Protein AF-A0A927WQZ2-F1 (afdb_monomer_lite)

Foldseek 3Di:
DPDDPDPPDDPPLLRVCVVLVHDPVQDDLVSQLVSVVVVVDDSVVSNVSSVLQADEWAFFECDPVLATETEAEAACPPPSPLLALEGEYEYEFFKKALAQDDWQDALCVCPPPDLVRVQVVCVVRRIFTARHAYPVGDHGHRHGSVRQLVVVVVVPDDSVSSSSSSRDAHEYEYEHAYFRFFDPQVPDDPSRFDADPVRHTDRLSAYEYEYDYPPFDDCPDSMITHHHEHEYEYEHQDAQPDSRTHAYEYAYQAAAIPVRDGLDHGYHQEYEYEYNEAHGHEAHALSHEYEYQQQAYAYEDYYQYQWYQFPVRDIGGFDFDDDPVVVVVVVVRVVRNNYNDYDDDPDDFPAPDDDDDPDDDGQGRSGSRDGDD

Sequence (373 aa):
MISEWDTGDAPSLYDQLLAAGYRETDWTFYGIKDKFVEQGYSEAVARKMADDVTLRTGAIIFGTDGVRRQTIEMKGDNSQFRDFRSLFIDFHPDIHTSAALRENWNLTDIAGMTIEEAGEYFERLKISFIDGKLPDGTSLSRTKWEDLIAMLTANGYTPEQAMEMMISPMQNTINISNIYSVRDVENLPEADITRNTRGERNRLDPFFIRIEGEEFNGAYANNYYADAVYQITINNKVNNMDDNARPLIFYYSGPMDVNGKAGEGRKSLTVTFNLEADFKGILFAPNSLVRILGNGHNFRGIIVAQSIEGASGIKYDMSDNRSDYEEGFLSGIYSNLGLHETTYDGFGVVSLRYYPNPDLDVIYLTGRSKITN

pLDDT: mean 70.56, std 18.8, range [23.41, 95.0]

Secondary structure (DSSP, 8-state):
-------S-PPPHHHHHHHTT--TTS--HHHHHHHHHHTT--HHHHHHHHHHTEEE--SEEE-TTS-EEEEEEE-TT-TTTTT-SEEEEEEPPSEEESSPPPTT--GGGGTT--HHHHHHHHHHHTEEE-SEE-TT-PBPSSB-HHHHHHHHHHTT--HHHHHHHHHSPEEEEEEE-S--BPP-TTTS-TTT--B-TTSSB-TT--EEEEEEE--S----SS-EEEPPPEEEEEEE-S---STTBPPEEEEE---B-TT--BTSSSS-SEEEEEESS-EEEEEEEEEEEEEEE-TT--EEEEEEEEEEE-TTS-EEEPPSS--HHHHHHHHHHHHTTT-S---PPP---------S--SS---EEEETTEEE-

Structure (mmCIF, N/CA/C/O backbone):
data_AF-A0A927WQZ2-F1
#
_entry.id   AF-A0A927WQZ2-F1
#
loop_
_atom_site.group_PDB
_atom_site.id
_atom_site.type_symbol
_atom_site.label_atom_id
_atom_site.label_alt_id
_atom_site.label_comp_id
_atom_site.label_asym_id
_atom_site.label_entity_id
_atom_site.label_seq_id
_atom_site.pdbx_PDB_ins_code
_atom_site.Cartn_x
_atom_site.Cartn_y
_atom_site.Cartn_z
_atom_site.occupancy
_atom_site.B_iso_or_equiv
_atom_site.auth_seq_id
_atom_site.auth_comp_id
_atom_site.auth_asym_id
_atom_site.auth_atom_id
_atom_site.pdbx_PDB_model_num
ATOM 1 N N . MET A 1 1 ? -39.200 -24.632 -14.874 1.00 32.62 1 MET A N 1
ATOM 2 C CA . MET A 1 1 ? -38.230 -25.240 -13.941 1.00 32.62 1 MET A CA 1
ATOM 3 C C . MET A 1 1 ? -36.913 -24.488 -14.035 1.00 32.62 1 MET A C 1
ATOM 5 O O . MET A 1 1 ? -36.020 -24.940 -14.728 1.00 32.62 1 MET A O 1
ATOM 9 N N . ILE A 1 2 ? -36.841 -23.323 -13.396 1.00 26.38 2 ILE A N 1
ATOM 10 C CA . ILE A 1 2 ? -35.657 -22.822 -12.684 1.00 26.38 2 ILE A CA 1
ATOM 11 C C . ILE A 1 2 ? -36.294 -22.075 -11.511 1.00 26.38 2 ILE A C 1
ATOM 13 O O . ILE A 1 2 ? -36.676 -20.916 -11.634 1.00 26.38 2 ILE A O 1
ATOM 17 N N . SER A 1 3 ? -36.638 -22.837 -10.477 1.00 23.41 3 SER A N 1
ATOM 18 C CA . SER A 1 3 ? -37.179 -22.341 -9.217 1.00 23.41 3 SER A CA 1
ATOM 19 C C . SER A 1 3 ? -36.034 -22.245 -8.218 1.00 23.41 3 SER A C 1
ATOM 21 O O . SER A 1 3 ? -35.134 -23.079 -8.245 1.00 23.41 3 SER A O 1
ATOM 23 N N . GLU A 1 4 ? -36.132 -21.242 -7.348 1.00 25.61 4 GLU A N 1
ATOM 24 C CA . GLU A 1 4 ? -35.535 -21.236 -6.008 1.00 25.61 4 GLU A CA 1
ATOM 25 C C . GLU A 1 4 ? -34.003 -21.167 -5.968 1.00 25.61 4 GLU A C 1
ATOM 27 O O . GLU A 1 4 ? -33.305 -22.148 -5.736 1.00 25.61 4 GLU A O 1
ATOM 32 N N . TRP A 1 5 ? -33.482 -19.944 -6.098 1.00 26.02 5 TRP A N 1
ATOM 33 C CA . TRP A 1 5 ? -32.385 -19.547 -5.218 1.00 26.02 5 TRP A CA 1
ATOM 34 C C . TRP A 1 5 ? -33.038 -19.101 -3.917 1.00 26.02 5 TRP A C 1
ATOM 36 O O . TRP A 1 5 ? -33.556 -17.992 -3.801 1.00 26.02 5 TRP A O 1
ATOM 46 N N . ASP A 1 6 ? -33.126 -20.072 -3.019 1.00 27.27 6 ASP A N 1
ATOM 47 C CA . ASP A 1 6 ? -33.472 -19.924 -1.620 1.00 27.27 6 ASP A CA 1
ATOM 48 C C . ASP A 1 6 ? -32.618 -18.803 -1.004 1.00 27.27 6 ASP A C 1
ATOM 50 O O . ASP A 1 6 ? -31.388 -18.847 -1.039 1.00 27.27 6 ASP A O 1
ATOM 54 N N . THR A 1 7 ? -33.277 -17.761 -0.498 1.00 31.38 7 THR A N 1
ATOM 55 C CA . THR A 1 7 ? -32.664 -16.674 0.279 1.00 31.38 7 THR A CA 1
ATOM 56 C C . THR A 1 7 ? -32.582 -17.029 1.767 1.00 31.38 7 THR A C 1
ATOM 58 O O . THR A 1 7 ? -32.565 -16.134 2.609 1.00 31.38 7 THR A O 1
ATOM 61 N N . GLY A 1 8 ? -32.585 -18.317 2.113 1.00 30.67 8 GLY A N 1
ATOM 62 C CA . GLY A 1 8 ? -32.373 -18.783 3.475 1.00 30.67 8 GLY A CA 1
ATOM 63 C C . GLY A 1 8 ? -30.934 -18.545 3.911 1.00 30.67 8 GLY A C 1
ATOM 64 O O . GLY A 1 8 ? -30.044 -19.207 3.393 1.00 30.67 8 GLY A O 1
ATOM 65 N N . ASP A 1 9 ? -30.736 -17.591 4.827 1.00 41.44 9 ASP A N 1
ATOM 66 C CA . ASP A 1 9 ? -29.617 -17.458 5.774 1.00 41.44 9 ASP A CA 1
ATOM 67 C C . ASP A 1 9 ? -28.275 -18.062 5.324 1.00 41.44 9 ASP A C 1
ATOM 69 O O . ASP A 1 9 ? -27.625 -18.802 6.065 1.00 41.44 9 ASP A O 1
ATOM 73 N N . ALA A 1 10 ? -27.849 -17.769 4.092 1.00 36.16 10 ALA A N 1
ATOM 74 C CA . ALA A 1 10 ? -26.542 -18.186 3.629 1.00 36.16 10 ALA A CA 1
ATOM 75 C C . ALA A 1 10 ? -25.530 -17.325 4.397 1.00 36.16 10 ALA A C 1
ATOM 77 O O . ALA A 1 10 ? -25.581 -16.098 4.252 1.00 36.16 10 ALA A O 1
ATOM 78 N N . PRO A 1 11 ? -24.650 -17.922 5.228 1.00 39.91 11 PRO A N 1
ATOM 79 C CA . PRO A 1 11 ? -23.625 -17.168 5.937 1.00 39.91 11 PRO A CA 1
ATOM 80 C C . PRO A 1 11 ? -22.871 -16.313 4.923 1.00 39.91 11 PRO A C 1
ATOM 82 O O . PRO A 1 11 ? -22.576 -16.783 3.815 1.00 39.91 11 PRO A O 1
ATOM 85 N N . SER A 1 12 ? -22.604 -15.054 5.271 1.00 47.28 12 SER A N 1
ATOM 86 C CA . SER A 1 12 ? -21.858 -14.169 4.387 1.00 47.28 12 SER A CA 1
ATOM 87 C C . SER A 1 12 ? -20.526 -14.824 4.022 1.00 47.28 12 SER A C 1
ATOM 89 O O . SER A 1 12 ? -20.024 -15.711 4.714 1.00 47.28 12 SER A O 1
ATOM 91 N N . LEU A 1 13 ? -19.923 -14.408 2.915 1.00 45.53 13 LEU A N 1
ATOM 92 C CA . LEU A 1 13 ? -18.614 -14.928 2.531 1.00 45.53 13 LEU A CA 1
ATOM 93 C C . LEU A 1 13 ? -17.582 -14.758 3.664 1.00 45.53 13 LEU A C 1
ATOM 95 O O . LEU A 1 13 ? -16.760 -15.638 3.890 1.00 45.53 13 LEU A O 1
ATOM 99 N N . TYR A 1 14 ? -17.702 -13.679 4.439 1.00 47.38 14 TYR A N 1
ATOM 100 C CA . TYR A 1 14 ? -16.924 -13.439 5.649 1.00 47.38 14 TYR A CA 1
ATOM 101 C C . TYR A 1 14 ? -17.231 -14.445 6.776 1.00 47.38 14 TYR A C 1
ATOM 103 O O . TYR A 1 14 ? -16.306 -14.987 7.376 1.00 47.38 14 TYR A O 1
ATOM 111 N N . ASP A 1 15 ? -18.499 -14.789 7.011 1.00 50.28 15 ASP A N 1
ATOM 112 C CA . ASP A 1 15 ? -18.889 -15.827 7.979 1.00 50.28 15 ASP A CA 1
ATOM 113 C C . ASP A 1 15 ? -18.365 -17.213 7.587 1.00 50.28 15 ASP A C 1
ATOM 115 O O . ASP A 1 15 ? -17.967 -18.001 8.444 1.00 50.28 15 ASP A O 1
ATOM 119 N N . GLN A 1 16 ? -18.336 -17.517 6.288 1.00 49.31 16 GLN A N 1
ATOM 120 C CA . GLN A 1 16 ? -17.775 -18.766 5.768 1.00 49.31 16 GLN A CA 1
ATOM 121 C C . GLN A 1 16 ? -16.255 -18.826 5.974 1.00 49.31 16 GLN A C 1
ATOM 123 O O . GLN A 1 16 ? -15.724 -19.885 6.313 1.00 49.31 16 GLN A O 1
ATOM 128 N N . LEU A 1 17 ? -15.564 -17.689 5.840 1.00 49.75 17 LEU A N 1
ATOM 129 C CA . LEU A 1 17 ? -14.147 -17.553 6.179 1.00 49.75 17 LEU A CA 1
ATOM 130 C C . LEU A 1 17 ? -13.933 -17.733 7.692 1.00 49.75 17 LEU A C 1
ATOM 132 O O . LEU A 1 17 ? -13.147 -18.572 8.116 1.00 49.75 17 LEU A O 1
ATOM 136 N N . LEU A 1 18 ? -14.677 -17.044 8.554 1.00 52.75 18 LEU A N 1
ATOM 137 C CA . LEU A 1 18 ? -14.515 -17.209 10.004 1.00 52.75 18 LEU A CA 1
ATOM 138 C C . LEU A 1 18 ? -14.835 -18.633 10.488 1.00 52.75 18 LEU A C 1
ATOM 140 O O . LEU A 1 18 ? -14.091 -19.194 11.295 1.00 52.75 18 LEU A O 1
ATOM 144 N N . ALA A 1 19 ? -15.897 -19.254 9.969 1.00 49.25 19 ALA A N 1
ATOM 145 C CA . ALA A 1 19 ? -16.273 -20.631 10.298 1.00 49.25 19 ALA A CA 1
ATOM 146 C C . ALA A 1 19 ? -15.211 -21.657 9.873 1.00 49.25 19 ALA A C 1
ATOM 148 O O . ALA A 1 19 ? -15.062 -22.703 10.505 1.00 49.25 19 ALA A O 1
ATOM 149 N N . ALA A 1 20 ? -14.442 -21.343 8.832 1.00 46.00 20 ALA A N 1
ATOM 150 C CA . ALA A 1 20 ? -13.317 -22.143 8.375 1.00 46.00 20 ALA A CA 1
ATOM 151 C C . ALA A 1 20 ? -12.021 -21.914 9.176 1.00 46.00 20 ALA A C 1
ATOM 153 O O . ALA A 1 20 ? -10.978 -22.465 8.827 1.00 46.00 20 ALA A O 1
ATOM 154 N N . GLY A 1 21 ? -12.081 -21.135 10.261 1.00 44.59 21 GLY A N 1
ATOM 155 C CA . GLY A 1 21 ? -10.950 -20.898 11.156 1.00 44.59 21 GLY A CA 1
ATOM 156 C C . GLY A 1 21 ? -9.935 -19.897 10.613 1.00 44.59 21 GLY A C 1
ATOM 157 O O . GLY A 1 21 ? -8.788 -19.914 11.055 1.00 44.59 21 GLY A O 1
ATOM 158 N N . TYR A 1 22 ? -10.333 -19.042 9.667 1.00 46.56 22 TYR A N 1
ATOM 159 C CA . TYR A 1 22 ? -9.459 -17.993 9.157 1.00 46.56 22 TYR A CA 1
ATOM 160 C C . TYR A 1 22 ? -9.137 -16.981 10.253 1.00 46.56 22 TYR A C 1
ATOM 162 O O . TYR A 1 22 ? -10.029 -16.446 10.914 1.00 46.56 22 TYR A O 1
ATOM 170 N N . ARG A 1 23 ? -7.849 -16.686 10.397 1.00 50.25 23 ARG A N 1
ATOM 171 C CA . ARG A 1 23 ? -7.333 -15.626 11.262 1.00 50.25 23 ARG A CA 1
ATOM 172 C C . ARG A 1 23 ? -7.094 -14.391 10.425 1.00 50.25 23 ARG A C 1
ATOM 174 O O . ARG A 1 23 ? -6.636 -14.513 9.291 1.00 50.25 23 ARG A O 1
ATOM 181 N N . GLU A 1 24 ? -7.395 -13.213 10.964 1.00 48.34 24 GLU A N 1
ATOM 182 C CA . GLU A 1 24 ? -7.225 -11.943 10.244 1.00 48.34 24 GLU A CA 1
ATOM 183 C C . GLU A 1 24 ? -5.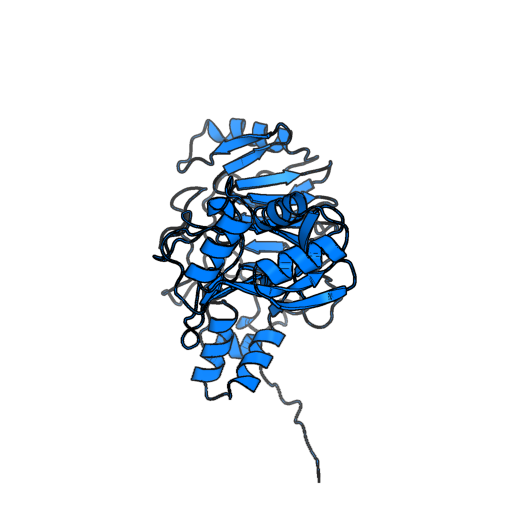748 -11.718 9.845 1.00 48.34 24 GLU A C 1
ATOM 185 O O . GLU A 1 24 ? -5.476 -10.910 8.957 1.00 48.34 24 GLU A O 1
ATOM 190 N N . THR A 1 25 ? -4.803 -12.469 10.439 1.00 42.97 25 THR A N 1
ATOM 191 C CA . THR A 1 25 ? -3.360 -12.507 10.132 1.00 42.97 25 THR A CA 1
ATOM 192 C C . THR A 1 25 ? -2.939 -13.474 9.009 1.00 42.97 25 THR A C 1
ATOM 194 O O . THR A 1 25 ? -1.905 -13.222 8.389 1.00 42.97 25 THR A O 1
ATOM 197 N N . ASP A 1 26 ? -3.772 -14.431 8.589 1.00 48.94 26 ASP A N 1
ATOM 198 C CA . ASP A 1 26 ? -3.457 -15.396 7.509 1.00 48.94 26 ASP A CA 1
ATOM 199 C C . ASP A 1 26 ? -3.905 -14.932 6.105 1.00 48.94 26 ASP A C 1
ATOM 201 O O . ASP A 1 26 ? -3.812 -15.660 5.113 1.00 48.94 26 ASP A O 1
ATOM 205 N N . TRP A 1 27 ? -4.431 -13.712 6.007 1.00 57.88 27 TRP A N 1
ATOM 206 C CA . TRP A 1 27 ? -5.029 -13.169 4.791 1.00 57.88 27 TRP A CA 1
ATOM 207 C C . TRP A 1 27 ? -3.965 -12.673 3.811 1.00 57.88 27 TRP A C 1
ATOM 209 O O . TRP A 1 27 ? -3.640 -11.493 3.802 1.00 57.88 27 TRP A O 1
ATOM 219 N N . THR A 1 28 ? -3.458 -13.579 2.976 1.00 63.16 28 THR A N 1
ATOM 220 C CA . THR A 1 28 ? -2.945 -13.236 1.639 1.00 63.16 28 THR A CA 1
ATOM 221 C C . THR A 1 28 ? -4.015 -13.603 0.613 1.00 63.16 28 THR A C 1
ATOM 223 O O . THR A 1 28 ? -4.801 -14.519 0.864 1.00 63.16 28 THR A O 1
ATOM 226 N N . PHE A 1 29 ? -4.054 -12.966 -0.562 1.00 66.94 29 PHE A N 1
ATOM 227 C CA . PHE A 1 29 ? -5.028 -13.348 -1.596 1.00 66.94 29 PHE A CA 1
ATOM 228 C C . PHE A 1 29 ? -4.961 -14.848 -1.929 1.00 66.94 29 PHE A C 1
ATOM 230 O O . PHE A 1 29 ? -5.984 -15.536 -1.967 1.00 66.94 29 PHE A O 1
ATOM 237 N N . TYR A 1 30 ? -3.750 -15.378 -2.132 1.00 66.88 30 TYR A N 1
ATOM 238 C CA . TYR A 1 30 ? -3.556 -16.800 -2.413 1.00 66.88 30 TYR A CA 1
ATOM 239 C C . TYR A 1 30 ? -3.859 -17.681 -1.208 1.00 66.88 30 TYR A C 1
ATOM 241 O O . TYR A 1 30 ? -4.449 -18.734 -1.401 1.00 66.88 30 TYR A O 1
ATOM 249 N N . GLY A 1 31 ? -3.555 -17.245 0.015 1.00 70.00 31 GLY A N 1
ATOM 250 C CA . GLY A 1 31 ? -3.974 -17.941 1.231 1.00 70.00 31 GLY A CA 1
ATOM 251 C C . GLY A 1 31 ? -5.496 -18.051 1.321 1.00 70.00 31 GLY A C 1
ATOM 252 O O . GLY A 1 31 ? -6.016 -19.132 1.584 1.00 70.00 31 GLY A O 1
ATOM 253 N N . ILE A 1 32 ? -6.217 -16.973 0.998 1.00 70.00 32 ILE A N 1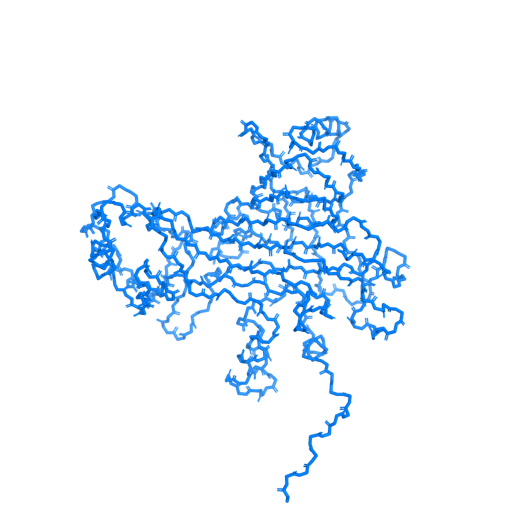
ATOM 254 C CA . ILE A 1 32 ? -7.682 -16.967 0.933 1.00 70.00 32 ILE A CA 1
ATOM 255 C C . ILE A 1 32 ? -8.184 -17.924 -0.150 1.00 70.00 32 ILE A C 1
ATOM 257 O O . ILE A 1 32 ? -9.016 -18.793 0.112 1.00 70.00 32 ILE A O 1
ATOM 261 N N . LYS A 1 33 ? -7.634 -17.824 -1.362 1.00 75.88 33 LYS A N 1
ATOM 262 C CA . LYS A 1 33 ? -7.982 -18.706 -2.481 1.00 75.88 33 LYS A CA 1
ATOM 263 C C . LYS A 1 33 ? -7.710 -20.181 -2.152 1.00 75.88 33 LYS A C 1
ATOM 265 O O . LYS A 1 33 ? -8.593 -21.018 -2.316 1.00 75.88 33 LYS A O 1
ATOM 270 N N . ASP A 1 34 ? -6.505 -20.521 -1.709 1.00 72.50 34 ASP A N 1
ATOM 271 C CA . ASP A 1 34 ? -6.067 -21.902 -1.485 1.00 72.50 34 ASP A CA 1
ATOM 272 C C . ASP A 1 34 ? -6.882 -22.569 -0.376 1.00 72.50 34 ASP A C 1
ATOM 274 O O . ASP A 1 34 ? -7.216 -23.746 -0.478 1.00 72.50 34 ASP A O 1
ATOM 278 N N . LYS A 1 35 ? -7.318 -21.812 0.629 1.00 72.06 35 LYS A N 1
ATOM 279 C CA . LYS A 1 35 ? -8.209 -22.319 1.673 1.00 72.06 35 LYS A CA 1
ATOM 280 C C . LYS A 1 35 ? -9.616 -22.636 1.160 1.00 72.06 35 LYS A C 1
ATOM 282 O O . LYS A 1 35 ? -10.191 -23.644 1.568 1.00 72.06 35 LYS A O 1
ATOM 287 N N . PHE A 1 36 ? -10.164 -21.864 0.219 1.00 73.25 36 PHE A N 1
ATOM 288 C CA . PHE A 1 36 ? -11.381 -22.286 -0.487 1.00 73.25 36 PHE A CA 1
ATOM 289 C C . PHE A 1 36 ? -11.136 -23.551 -1.325 1.00 73.25 36 PHE A C 1
ATOM 291 O O . PHE A 1 36 ? -11.982 -24.445 -1.359 1.00 73.25 36 PHE A O 1
ATOM 298 N N . VAL A 1 37 ? -9.964 -23.689 -1.951 1.00 75.88 37 VAL A N 1
ATOM 299 C CA . VAL A 1 37 ? -9.606 -24.935 -2.651 1.00 75.88 37 VAL A CA 1
ATOM 300 C C . VAL A 1 37 ? -9.544 -26.124 -1.680 1.00 75.88 37 VAL A C 1
ATOM 302 O O . VAL A 1 37 ? -10.101 -27.179 -1.980 1.00 75.88 37 VAL A O 1
ATOM 305 N N . GLU A 1 38 ? -8.954 -25.958 -0.492 1.00 78.50 38 GLU A N 1
ATOM 306 C CA . GLU A 1 38 ? -8.907 -26.984 0.565 1.00 78.50 38 GLU A CA 1
ATOM 307 C C . GLU A 1 38 ? -10.308 -27.428 1.028 1.00 78.50 38 GLU A C 1
ATOM 309 O O . GLU A 1 38 ? -10.498 -28.584 1.406 1.00 78.50 38 GLU A O 1
ATOM 314 N N . GLN A 1 39 ? -11.308 -26.547 0.945 1.00 74.06 39 GLN A N 1
ATOM 315 C CA . GLN A 1 39 ? -12.713 -26.850 1.254 1.00 74.06 39 GLN A CA 1
ATOM 316 C C . GLN A 1 39 ? -13.463 -27.550 0.109 1.00 74.06 39 GLN A C 1
ATOM 318 O O . GLN A 1 39 ? -14.655 -27.834 0.225 1.00 74.06 39 GLN A O 1
ATOM 323 N N . GLY A 1 40 ? -12.780 -27.850 -0.996 1.00 80.06 40 GLY A N 1
ATOM 324 C CA . GLY A 1 40 ? -13.346 -28.557 -2.140 1.00 80.06 40 GLY A CA 1
ATOM 325 C C . GLY A 1 40 ? -13.954 -27.651 -3.210 1.00 80.06 40 GLY A C 1
ATOM 326 O O . GLY A 1 40 ? -14.557 -28.164 -4.157 1.00 80.06 40 GLY A O 1
ATOM 327 N N . TYR A 1 41 ? -13.793 -26.325 -3.116 1.00 77.38 41 TYR A N 1
ATOM 328 C CA . TYR A 1 41 ? -14.170 -25.428 -4.207 1.00 77.38 41 TYR A CA 1
ATOM 329 C C . TYR A 1 41 ? -13.183 -25.551 -5.374 1.00 77.38 41 TYR A C 1
ATOM 331 O O . TYR A 1 41 ? -11.977 -25.711 -5.195 1.00 77.38 41 TYR A O 1
ATOM 339 N N . SER A 1 42 ? -13.689 -25.443 -6.607 1.00 82.56 42 SER A N 1
ATOM 340 C CA . SER A 1 42 ? -12.811 -25.356 -7.781 1.00 82.56 42 SER A CA 1
ATOM 341 C C . SER A 1 42 ? -11.957 -24.088 -7.721 1.00 82.56 42 SER A C 1
ATOM 343 O O . SER A 1 42 ? -12.417 -23.064 -7.216 1.00 82.56 42 SER A O 1
ATOM 345 N N . GLU A 1 43 ? -10.767 -24.110 -8.317 1.00 76.62 43 GLU A N 1
ATOM 346 C CA . GLU A 1 43 ? -9.851 -22.963 -8.301 1.00 76.62 43 GLU A CA 1
ATOM 347 C C . GLU A 1 43 ? -10.472 -21.672 -8.861 1.00 76.62 43 GLU A C 1
ATOM 349 O O . GLU A 1 43 ? -10.254 -20.592 -8.319 1.00 76.62 43 GLU A O 1
ATOM 354 N N . ALA A 1 44 ? -11.316 -21.774 -9.892 1.00 73.00 44 ALA A N 1
ATOM 355 C CA . ALA A 1 44 ? -12.025 -20.621 -10.445 1.00 73.00 44 ALA A CA 1
ATOM 356 C C . ALA A 1 44 ? -13.049 -20.022 -9.459 1.00 73.00 44 ALA A C 1
ATOM 358 O O . ALA A 1 44 ? -13.196 -18.803 -9.386 1.00 73.00 44 ALA A O 1
ATOM 359 N N . VAL A 1 45 ? -13.743 -20.870 -8.692 1.00 73.31 45 VAL A N 1
ATOM 360 C CA . VAL A 1 45 ? -14.719 -20.440 -7.673 1.00 73.31 45 VAL A CA 1
ATOM 361 C C . VAL A 1 45 ? -14.001 -19.860 -6.460 1.00 73.31 45 VAL A C 1
ATOM 363 O O . VAL A 1 45 ? -14.345 -18.768 -6.023 1.00 73.31 45 VAL A O 1
ATOM 366 N N . ALA A 1 46 ? -12.963 -20.542 -5.980 1.00 75.81 46 ALA A N 1
ATOM 367 C CA . ALA A 1 46 ? -12.107 -20.087 -4.895 1.00 75.81 46 ALA A CA 1
ATOM 368 C C . ALA A 1 46 ? -11.480 -18.715 -5.185 1.00 75.81 46 ALA A C 1
ATOM 370 O O . ALA A 1 46 ? -11.465 -17.839 -4.325 1.00 75.81 46 ALA A O 1
ATOM 371 N N . ARG A 1 47 ? -11.017 -18.496 -6.423 1.00 75.19 47 ARG A N 1
ATOM 372 C CA . ARG A 1 47 ? -10.477 -17.204 -6.864 1.00 75.19 47 ARG A CA 1
ATOM 373 C C . ARG A 1 47 ? -11.530 -16.107 -6.829 1.00 75.19 47 ARG A C 1
ATOM 375 O O . ARG A 1 47 ? -11.263 -15.047 -6.285 1.00 75.19 47 ARG A O 1
ATOM 382 N N . LYS A 1 48 ? -12.726 -16.377 -7.358 1.00 74.25 48 LYS A N 1
ATOM 383 C CA . LYS A 1 48 ? -13.833 -15.416 -7.323 1.00 74.25 48 LYS A CA 1
ATOM 384 C C . LYS A 1 48 ? -14.216 -15.052 -5.883 1.00 74.25 48 LYS A C 1
ATOM 386 O O . LYS A 1 48 ? -14.423 -13.886 -5.587 1.00 74.25 48 LYS A O 1
ATOM 391 N N . MET A 1 49 ? -14.260 -16.038 -4.992 1.00 69.06 49 MET A N 1
ATOM 392 C CA . MET A 1 49 ? -14.521 -15.817 -3.570 1.00 69.06 49 MET A CA 1
ATOM 393 C C . MET A 1 49 ? -13.422 -14.971 -2.909 1.00 69.06 49 MET A C 1
ATOM 395 O O . MET A 1 49 ? -13.724 -14.050 -2.163 1.00 69.06 49 MET A O 1
ATOM 399 N N . ALA A 1 50 ? -12.146 -15.213 -3.211 1.00 72.31 50 ALA A N 1
ATOM 400 C CA . ALA A 1 50 ? -11.064 -14.356 -2.725 1.00 72.31 50 ALA A CA 1
ATOM 401 C C . ALA A 1 50 ? -11.162 -12.917 -3.280 1.00 72.31 50 ALA A C 1
ATOM 403 O O . ALA A 1 50 ? -10.946 -11.956 -2.541 1.00 72.31 50 ALA A O 1
ATOM 404 N N . ASP A 1 51 ? -11.536 -12.765 -4.557 1.00 71.69 51 ASP A N 1
ATOM 405 C CA . ASP A 1 51 ? -11.763 -11.465 -5.203 1.00 71.69 51 ASP A CA 1
ATOM 406 C C . ASP A 1 51 ? -12.924 -10.698 -4.525 1.00 71.69 51 ASP A C 1
ATOM 408 O O . ASP A 1 51 ? -12.824 -9.493 -4.314 1.00 71.69 51 ASP A O 1
ATOM 412 N N . ASP A 1 52 ? -14.000 -11.379 -4.114 1.00 68.25 52 ASP A N 1
ATOM 413 C CA . ASP A 1 52 ? -15.192 -10.743 -3.526 1.00 68.25 52 ASP A CA 1
ATOM 414 C C . ASP A 1 52 ? -14.926 -10.077 -2.151 1.00 68.25 52 ASP A C 1
ATOM 416 O O . ASP A 1 52 ? -15.657 -9.157 -1.769 1.00 68.25 52 ASP A O 1
ATOM 420 N N . VAL A 1 53 ? -13.873 -10.491 -1.427 1.00 64.94 53 VAL A N 1
ATOM 421 C CA . VAL A 1 53 ? -13.453 -9.921 -0.123 1.00 64.94 53 VAL A CA 1
ATOM 422 C C . VAL A 1 53 ? -12.196 -9.047 -0.190 1.00 64.94 53 VAL A C 1
ATOM 424 O O . VAL A 1 53 ? -11.741 -8.540 0.838 1.00 64.94 53 VAL A O 1
ATOM 427 N N . THR A 1 54 ? -11.651 -8.837 -1.391 1.00 72.62 54 THR A N 1
ATOM 428 C CA . THR A 1 54 ? -10.401 -8.103 -1.607 1.00 72.62 54 THR A CA 1
ATOM 429 C C . THR A 1 54 ? -10.622 -6.894 -2.511 1.00 72.62 54 THR A C 1
ATOM 431 O O . THR A 1 54 ? -11.105 -7.015 -3.634 1.00 72.62 54 THR A O 1
ATOM 434 N N . LEU A 1 55 ? -10.185 -5.711 -2.077 1.00 76.56 55 LEU A N 1
ATOM 435 C CA . LEU A 1 55 ? -9.960 -4.592 -2.987 1.00 76.56 55 LEU A CA 1
ATOM 436 C C . LEU A 1 55 ? -8.594 -4.758 -3.647 1.00 76.56 55 LEU A C 1
ATOM 438 O O . LEU A 1 55 ? -7.566 -4.366 -3.093 1.00 76.56 55 LEU A O 1
ATOM 442 N N . ARG A 1 56 ? -8.603 -5.335 -4.848 1.00 73.81 56 ARG A N 1
ATOM 443 C CA . ARG A 1 56 ? -7.410 -5.428 -5.691 1.00 73.81 56 ARG A CA 1
ATOM 444 C C . ARG A 1 56 ? -7.245 -4.173 -6.528 1.00 73.81 56 ARG A C 1
ATOM 446 O O . ARG A 1 56 ? -8.223 -3.615 -7.039 1.00 73.81 56 ARG A O 1
ATOM 453 N N . THR A 1 57 ? -6.006 -3.729 -6.688 1.00 72.19 57 THR A N 1
ATOM 454 C CA . THR A 1 57 ? -5.705 -2.687 -7.668 1.00 72.19 57 THR A CA 1
ATOM 455 C C . THR A 1 57 ? -5.962 -3.156 -9.093 1.00 72.19 57 THR A C 1
ATOM 457 O O . THR A 1 57 ? -5.903 -4.337 -9.416 1.00 72.19 57 THR A O 1
ATOM 460 N N . GLY A 1 58 ? -6.250 -2.198 -9.975 1.00 74.38 58 GLY A N 1
ATOM 461 C CA . GLY A 1 58 ? -6.150 -2.436 -11.411 1.00 74.38 58 GLY A CA 1
ATOM 462 C C . GLY A 1 58 ? -4.692 -2.481 -11.879 1.00 74.38 58 GLY A C 1
ATOM 463 O O . GLY A 1 58 ? -3.752 -2.480 -11.082 1.00 74.38 58 GLY A O 1
ATOM 464 N N . ALA A 1 59 ? -4.515 -2.449 -13.200 1.00 82.44 59 ALA A N 1
ATOM 465 C CA . ALA A 1 59 ? -3.196 -2.402 -13.819 1.00 82.44 59 ALA A CA 1
ATOM 466 C C . ALA A 1 59 ? -2.335 -1.238 -13.288 1.00 82.44 59 ALA A C 1
ATOM 468 O O . ALA A 1 59 ? -2.840 -0.142 -13.030 1.00 82.44 59 ALA A O 1
ATOM 469 N N . ILE A 1 60 ? -1.028 -1.472 -13.185 1.00 88.12 60 ILE A N 1
ATOM 470 C CA . ILE A 1 60 ? -0.024 -0.470 -12.823 1.00 88.12 60 ILE A CA 1
ATOM 471 C C . ILE A 1 60 ? 0.055 0.571 -13.928 1.00 88.12 60 ILE A C 1
ATOM 473 O O . ILE A 1 60 ? 0.317 0.249 -15.084 1.00 88.12 60 ILE A O 1
ATOM 477 N N . ILE A 1 61 ? -0.156 1.833 -13.583 1.00 90.88 61 ILE A N 1
ATOM 478 C CA . ILE A 1 61 ? -0.142 2.931 -14.543 1.00 90.88 61 ILE A CA 1
ATOM 479 C C . ILE A 1 61 ? 1.262 3.521 -14.617 1.00 90.88 61 ILE A C 1
ATOM 481 O O . ILE A 1 61 ? 1.811 3.969 -13.612 1.00 90.88 61 ILE A O 1
ATOM 485 N N . PHE A 1 62 ? 1.819 3.563 -15.822 1.00 89.06 62 PHE A N 1
ATOM 486 C CA . PHE A 1 62 ? 3.062 4.260 -16.129 1.00 89.06 62 PHE A CA 1
ATOM 487 C C . PHE A 1 62 ? 2.698 5.720 -16.410 1.00 89.06 62 PHE A C 1
ATOM 489 O O . PHE A 1 62 ? 2.079 6.034 -17.426 1.00 89.06 62 PHE A O 1
ATOM 496 N N . GLY A 1 63 ? 2.988 6.606 -15.459 1.00 84.31 63 GLY A N 1
ATOM 497 C CA . GLY A 1 63 ? 2.623 8.017 -15.521 1.00 84.31 63 GLY A CA 1
ATOM 498 C C . GLY A 1 63 ? 3.510 8.812 -16.474 1.00 84.31 63 GLY A C 1
ATOM 499 O O . GLY A 1 63 ? 4.715 8.573 -16.565 1.00 84.31 63 GLY A O 1
ATOM 500 N N . THR A 1 64 ? 2.931 9.820 -17.136 1.00 82.25 64 THR A N 1
ATOM 501 C CA . THR A 1 64 ? 3.642 10.774 -18.022 1.00 82.25 64 THR A CA 1
ATOM 502 C C . THR A 1 64 ? 4.806 11.493 -17.342 1.00 82.25 64 THR A C 1
ATOM 504 O O . THR A 1 64 ? 5.681 12.034 -18.003 1.00 82.25 64 THR A O 1
ATOM 507 N N . ASP A 1 65 ? 4.810 11.512 -16.016 1.00 81.44 65 ASP A N 1
ATOM 508 C CA . ASP A 1 65 ? 5.821 12.112 -15.157 1.00 81.44 65 ASP A CA 1
ATOM 509 C C . ASP A 1 65 ? 6.946 11.153 -14.747 1.00 81.44 65 ASP A C 1
ATOM 511 O O . ASP A 1 65 ? 7.745 11.496 -13.882 1.00 81.44 65 ASP A O 1
ATOM 515 N N . GLY A 1 66 ? 7.032 9.966 -15.351 1.00 77.81 66 GLY A N 1
ATOM 516 C CA . GLY A 1 66 ? 8.130 9.041 -15.069 1.00 77.81 66 GLY A CA 1
ATOM 517 C C . GLY A 1 66 ? 7.864 8.096 -13.898 1.00 77.81 66 GLY A C 1
ATOM 518 O O . GLY A 1 66 ? 8.784 7.419 -13.457 1.00 77.81 66 GLY A O 1
ATOM 519 N N . VAL A 1 67 ? 6.638 8.054 -13.366 1.00 85.38 67 VAL A N 1
ATOM 520 C CA . VAL A 1 67 ? 6.329 7.342 -12.119 1.00 85.38 67 VAL A CA 1
ATOM 521 C C . VAL A 1 67 ? 5.327 6.219 -12.351 1.00 85.38 67 VAL A C 1
ATOM 523 O O . VAL A 1 67 ? 4.279 6.419 -12.964 1.00 85.38 67 VAL A O 1
ATOM 526 N N . ARG A 1 68 ? 5.617 5.038 -11.801 1.00 88.88 68 ARG A N 1
ATOM 527 C CA . ARG A 1 68 ? 4.703 3.887 -11.797 1.00 88.88 68 ARG A CA 1
ATOM 528 C C . ARG A 1 68 ? 3.748 3.984 -10.616 1.00 88.88 68 ARG A C 1
ATOM 530 O O . ARG A 1 68 ? 4.189 4.271 -9.502 1.00 88.88 68 ARG A O 1
ATOM 537 N N . ARG A 1 69 ? 2.450 3.771 -10.844 1.00 90.50 69 ARG A N 1
ATOM 538 C CA . ARG A 1 69 ? 1.420 3.993 -9.821 1.00 90.50 69 ARG A CA 1
ATOM 539 C C . ARG A 1 69 ? 0.332 2.939 -9.799 1.00 90.50 69 ARG A C 1
ATOM 541 O O . ARG A 1 69 ? -0.134 2.502 -10.848 1.00 90.50 69 ARG A O 1
ATOM 548 N N . GLN A 1 70 ? -0.182 2.673 -8.607 1.00 89.94 70 GLN A N 1
ATOM 549 C CA . GLN A 1 70 ? -1.498 2.075 -8.421 1.00 89.94 70 GLN A CA 1
ATOM 550 C C . GLN A 1 70 ? -2.325 2.924 -7.458 1.00 89.94 70 GLN A C 1
ATOM 552 O O . GLN A 1 70 ? -1.801 3.633 -6.596 1.00 89.94 70 GLN A O 1
ATOM 557 N N . THR A 1 71 ? -3.643 2.906 -7.627 1.00 89.94 71 THR A N 1
ATOM 558 C CA . THR A 1 71 ? -4.554 3.693 -6.794 1.00 89.94 71 THR A CA 1
ATOM 559 C C . THR A 1 71 ? -5.783 2.879 -6.436 1.00 89.94 71 THR A C 1
ATOM 561 O O . THR A 1 71 ? -6.408 2.274 -7.306 1.00 89.94 71 THR A O 1
ATOM 564 N N . ILE A 1 72 ? -6.131 2.899 -5.153 1.00 89.00 72 ILE A N 1
ATOM 565 C CA . ILE A 1 72 ? -7.358 2.337 -4.599 1.00 89.00 72 ILE A CA 1
ATOM 566 C C . ILE A 1 72 ? -8.220 3.480 -4.097 1.00 89.00 72 ILE A C 1
ATOM 568 O O . ILE A 1 72 ? -7.764 4.340 -3.345 1.00 89.00 72 ILE A O 1
ATOM 572 N N . GLU A 1 73 ? -9.489 3.450 -4.482 1.00 87.50 73 GLU A N 1
ATOM 573 C CA . GLU A 1 73 ? -10.511 4.344 -3.955 1.00 87.50 73 GLU A CA 1
ATOM 574 C C . GLU A 1 73 ? -11.365 3.595 -2.934 1.00 87.50 73 GLU A C 1
ATOM 576 O O . GLU A 1 73 ? -12.183 2.743 -3.282 1.00 87.50 73 GLU A O 1
ATOM 581 N N . MET A 1 74 ? -11.197 3.945 -1.664 1.00 85.50 74 MET A N 1
ATOM 582 C CA . MET A 1 74 ? -12.046 3.491 -0.576 1.00 85.50 74 MET A CA 1
ATOM 583 C C . MET A 1 74 ? -13.261 4.409 -0.470 1.00 85.50 74 MET A C 1
ATOM 585 O O . MET A 1 74 ? -13.175 5.561 -0.032 1.00 85.50 74 MET A O 1
ATOM 589 N N . LYS A 1 75 ? -14.412 3.875 -0.869 1.00 77.12 75 LYS A N 1
ATOM 590 C CA . LYS A 1 75 ? -15.689 4.584 -0.890 1.00 77.12 75 LYS A CA 1
ATOM 591 C C . LYS A 1 75 ? -16.659 3.911 0.084 1.00 77.12 75 LYS A C 1
ATOM 593 O O . LYS A 1 75 ? -17.142 2.821 -0.192 1.00 77.12 75 LYS A O 1
ATOM 598 N N . GLY A 1 76 ? -16.936 4.550 1.221 1.00 60.88 76 GLY A N 1
ATOM 599 C CA . GLY A 1 76 ? -17.854 4.054 2.258 1.00 60.88 76 GLY A CA 1
ATOM 600 C C . GLY A 1 76 ? -19.327 3.923 1.842 1.00 60.88 76 GLY A C 1
ATOM 601 O O . GLY A 1 76 ? -20.105 3.285 2.545 1.00 60.88 76 GLY A O 1
ATOM 602 N N . ASP A 1 77 ? -19.715 4.469 0.688 1.00 63.25 77 ASP A N 1
ATOM 603 C CA . ASP A 1 77 ? -21.018 4.263 0.042 1.00 63.25 77 ASP A CA 1
ATOM 604 C C . ASP A 1 77 ? -21.023 3.084 -0.947 1.00 63.25 77 ASP A C 1
ATOM 606 O O . ASP A 1 77 ? -22.072 2.752 -1.501 1.00 63.25 77 ASP A O 1
ATOM 610 N N . ASN A 1 78 ? -19.879 2.425 -1.167 1.00 64.19 78 ASN A N 1
ATOM 611 C CA . ASN A 1 78 ? -19.822 1.224 -1.983 1.00 64.19 78 ASN A CA 1
ATOM 612 C C . ASN A 1 78 ? -20.564 0.096 -1.252 1.00 64.19 78 ASN A C 1
ATOM 614 O O . ASN A 1 78 ? -20.112 -0.395 -0.213 1.00 64.19 78 ASN A O 1
ATOM 618 N N . SER A 1 79 ? -21.705 -0.322 -1.807 1.00 58.66 79 SER A N 1
ATOM 619 C CA . SER A 1 79 ? -22.581 -1.347 -1.224 1.00 58.66 79 SER A CA 1
ATOM 620 C C . SER A 1 79 ? -21.868 -2.669 -0.952 1.00 58.66 79 SER A C 1
ATOM 622 O O . SER A 1 79 ? -22.354 -3.458 -0.153 1.00 58.66 79 SER A O 1
ATOM 624 N N . GLN A 1 80 ? -20.734 -2.912 -1.614 1.00 64.50 80 GLN A N 1
ATOM 625 C CA . GLN A 1 80 ? -19.959 -4.136 -1.460 1.00 64.50 80 GLN A CA 1
ATOM 626 C C . GLN A 1 80 ? -19.248 -4.246 -0.101 1.00 64.50 80 GLN A C 1
ATOM 628 O O . GLN A 1 80 ? -19.191 -5.341 0.438 1.00 64.50 80 GLN A O 1
ATOM 633 N N . PHE A 1 81 ? -18.734 -3.146 0.468 1.00 68.19 81 PHE A N 1
ATOM 634 C CA . PHE A 1 81 ? -17.841 -3.205 1.643 1.00 68.19 81 PHE A CA 1
ATOM 635 C C . PHE A 1 81 ? -18.347 -2.434 2.861 1.00 68.19 81 PHE A C 1
ATOM 637 O O . PHE A 1 81 ? -17.750 -2.522 3.932 1.00 68.19 81 PHE A O 1
ATOM 644 N N . ARG A 1 82 ? -19.442 -1.676 2.724 1.00 69.25 82 ARG A N 1
ATOM 645 C CA . ARG A 1 82 ? -20.004 -0.864 3.816 1.00 69.25 82 ARG A CA 1
ATOM 646 C C . ARG A 1 82 ? -20.254 -1.683 5.086 1.00 69.25 82 ARG A C 1
ATOM 648 O O . ARG A 1 82 ? -19.973 -1.217 6.188 1.00 69.25 82 ARG A O 1
ATOM 655 N N . ASP A 1 83 ? -20.752 -2.904 4.912 1.00 72.00 83 ASP A N 1
ATOM 656 C CA . ASP A 1 83 ? -21.201 -3.751 6.016 1.00 72.00 83 ASP A CA 1
ATOM 657 C C . ASP A 1 83 ? -20.085 -4.700 6.516 1.00 72.00 83 ASP A C 1
ATOM 659 O O . ASP A 1 83 ? -20.263 -5.422 7.502 1.00 72.00 83 ASP A O 1
ATOM 663 N N . PHE A 1 84 ? -18.897 -4.661 5.897 1.00 73.44 84 PHE A N 1
ATOM 664 C CA . PHE A 1 84 ? -17.782 -5.543 6.243 1.00 73.44 84 PHE A CA 1
ATOM 665 C C . PHE A 1 84 ? -17.095 -5.102 7.535 1.00 73.44 84 PHE A C 1
ATOM 667 O O . PHE A 1 84 ? -16.906 -3.913 7.804 1.00 73.44 84 PHE A O 1
ATOM 674 N N . ARG A 1 85 ? -16.661 -6.069 8.346 1.00 73.44 85 ARG A N 1
ATOM 675 C CA . ARG A 1 85 ? -15.848 -5.794 9.538 1.00 73.44 85 ARG A CA 1
ATOM 676 C C . ARG A 1 85 ? -14.418 -5.397 9.169 1.00 73.44 85 ARG A C 1
ATOM 678 O O . ARG A 1 85 ? -13.838 -4.531 9.827 1.00 73.44 85 ARG A O 1
ATOM 685 N N . SER A 1 86 ? -13.884 -6.006 8.121 1.00 74.94 86 SER A N 1
ATOM 686 C CA . SER A 1 86 ? -12.519 -5.814 7.660 1.00 74.94 86 SER A CA 1
ATOM 687 C C . SER A 1 86 ? -12.442 -5.777 6.136 1.00 74.94 86 SER A C 1
ATOM 689 O O . SER A 1 86 ? -13.361 -6.193 5.432 1.00 74.94 86 SER A O 1
ATOM 691 N N . LEU A 1 87 ? -11.341 -5.238 5.633 1.00 77.94 87 LEU A N 1
ATOM 692 C CA . LEU A 1 87 ? -11.057 -5.063 4.224 1.00 77.94 87 LEU A CA 1
ATOM 693 C C . LEU A 1 87 ? -9.612 -5.454 3.948 1.00 77.94 87 LEU A C 1
ATOM 695 O O . LEU A 1 87 ? -8.698 -4.975 4.623 1.00 77.94 87 LEU A O 1
ATOM 699 N N . PHE A 1 88 ? -9.419 -6.286 2.932 1.00 77.88 88 PHE A N 1
ATOM 700 C CA . PHE A 1 88 ? -8.101 -6.607 2.413 1.00 77.88 88 PHE A CA 1
ATOM 701 C C . PHE A 1 88 ? -7.813 -5.744 1.182 1.00 77.88 88 PHE A C 1
ATOM 703 O O . PHE A 1 88 ? -8.608 -5.704 0.245 1.00 77.88 88 PHE A O 1
ATOM 710 N N . ILE A 1 89 ? -6.702 -5.017 1.217 1.00 82.94 89 ILE A N 1
ATOM 711 C CA . ILE A 1 89 ? -6.164 -4.227 0.116 1.00 82.94 89 ILE A CA 1
ATOM 712 C C . ILE A 1 89 ? -4.932 -4.948 -0.412 1.00 82.94 89 ILE A C 1
ATOM 714 O O . ILE A 1 89 ? -3.988 -5.175 0.344 1.00 82.94 89 ILE A O 1
ATOM 718 N N . ASP A 1 90 ? -4.944 -5.239 -1.708 1.00 79.94 90 ASP A N 1
ATOM 719 C CA . ASP A 1 90 ? -3.901 -6.011 -2.373 1.00 79.94 90 ASP A CA 1
ATOM 720 C C . ASP A 1 90 ? -3.360 -5.259 -3.597 1.00 79.94 90 ASP A C 1
ATOM 722 O O . ASP A 1 90 ? -4.098 -4.966 -4.548 1.00 79.94 90 ASP A O 1
ATOM 726 N N . PHE A 1 91 ? -2.074 -4.912 -3.543 1.00 81.31 91 PHE A N 1
ATOM 727 C CA . PHE A 1 91 ? -1.343 -4.280 -4.639 1.00 81.31 91 PHE A CA 1
ATOM 728 C C . PHE A 1 91 ? -0.722 -5.344 -5.551 1.00 81.31 91 PHE A C 1
ATOM 730 O O . PHE A 1 91 ? 0.080 -6.157 -5.096 1.00 81.31 91 PHE A O 1
ATOM 737 N N . HIS A 1 92 ? -1.080 -5.317 -6.841 1.00 78.62 92 HIS A N 1
ATOM 738 C CA . HIS A 1 92 ? -0.577 -6.290 -7.819 1.00 78.62 92 HIS A CA 1
ATOM 739 C C . HIS A 1 92 ? 0.945 -6.203 -8.030 1.00 78.62 92 HIS A C 1
ATOM 741 O O . HIS A 1 92 ? 1.455 -5.085 -8.175 1.00 78.62 92 HIS A O 1
ATOM 747 N N . PRO A 1 93 ? 1.625 -7.353 -8.204 1.00 78.69 93 PRO A N 1
ATOM 748 C CA . PRO A 1 93 ? 3.020 -7.395 -8.616 1.00 78.69 93 PRO A CA 1
ATOM 749 C C . PRO A 1 93 ? 3.191 -6.877 -10.043 1.00 78.69 93 PRO A C 1
ATOM 751 O O . PRO A 1 93 ? 2.355 -7.096 -10.921 1.00 78.69 93 PRO A O 1
ATOM 754 N N . ASP A 1 94 ? 4.323 -6.231 -10.299 1.00 81.00 94 ASP A N 1
ATOM 755 C CA . ASP A 1 94 ? 4.695 -5.699 -11.611 1.00 81.00 94 ASP A CA 1
ATOM 756 C C . ASP A 1 94 ? 5.710 -6.581 -12.350 1.00 81.00 94 ASP A C 1
ATOM 758 O O . ASP A 1 94 ? 5.981 -6.373 -13.539 1.00 81.00 94 ASP A O 1
ATOM 762 N N . ILE A 1 95 ? 6.251 -7.592 -11.664 1.00 85.06 95 ILE A N 1
ATOM 763 C CA . ILE A 1 95 ? 7.290 -8.485 -12.164 1.00 85.06 95 ILE A CA 1
ATOM 764 C C . ILE A 1 95 ? 6.831 -9.941 -12.124 1.00 85.06 95 ILE A C 1
ATOM 766 O O . ILE A 1 95 ? 6.410 -10.483 -11.103 1.00 85.06 95 ILE A O 1
ATOM 770 N N . HIS A 1 96 ? 7.019 -10.611 -13.256 1.00 86.31 96 HIS A N 1
ATOM 771 C CA . HIS A 1 96 ? 6.974 -12.059 -13.400 1.00 86.31 96 HIS A CA 1
ATOM 772 C C . HIS A 1 96 ? 8.373 -12.592 -13.696 1.00 86.31 96 HIS A C 1
ATOM 774 O O . HIS A 1 96 ? 9.145 -11.984 -14.436 1.00 86.31 96 HIS A O 1
ATOM 780 N N . THR A 1 97 ? 8.695 -13.766 -13.165 1.00 85.06 97 THR A N 1
ATOM 781 C CA . THR A 1 97 ? 9.882 -14.515 -13.574 1.00 85.06 97 THR A CA 1
ATOM 782 C C . THR A 1 97 ? 9.634 -16.017 -13.571 1.00 85.06 97 THR A C 1
ATOM 784 O O . THR A 1 97 ? 8.821 -16.541 -12.812 1.00 85.06 97 THR A O 1
ATOM 787 N N . SER A 1 98 ? 10.347 -16.741 -14.432 1.00 82.31 98 SER A N 1
ATOM 788 C CA . SER A 1 98 ? 10.365 -18.207 -14.423 1.00 82.31 98 SER A CA 1
ATOM 789 C C . SER A 1 98 ? 11.460 -18.807 -13.529 1.00 82.31 98 SER A C 1
ATOM 791 O O . SER A 1 98 ? 11.663 -20.020 -13.534 1.00 82.31 98 SER A O 1
ATOM 793 N N . ALA A 1 99 ? 12.228 -17.979 -12.818 1.00 78.44 99 ALA A N 1
ATOM 794 C CA . ALA A 1 99 ? 13.307 -18.406 -11.936 1.00 78.44 99 ALA A CA 1
ATOM 795 C C . ALA A 1 99 ? 13.189 -17.716 -10.574 1.00 78.44 99 ALA A C 1
ATOM 797 O O . ALA A 1 99 ? 12.895 -16.529 -10.497 1.00 78.44 99 ALA A O 1
ATOM 798 N N . ALA A 1 100 ? 13.455 -18.447 -9.489 1.00 74.56 100 ALA A N 1
ATOM 799 C CA . ALA A 1 100 ? 13.435 -17.856 -8.157 1.00 74.56 100 ALA A CA 1
ATOM 800 C C . ALA A 1 100 ? 14.500 -16.752 -8.058 1.00 74.56 100 ALA A C 1
ATOM 802 O O . ALA A 1 100 ? 15.699 -17.033 -8.172 1.00 74.56 100 ALA A O 1
ATOM 803 N N . LEU A 1 101 ? 14.071 -15.511 -7.820 1.00 75.19 101 LEU A N 1
ATOM 804 C CA . LEU A 1 101 ? 14.976 -14.412 -7.481 1.00 75.19 101 LEU A CA 1
ATOM 805 C C . LEU A 1 101 ? 15.502 -14.669 -6.067 1.00 75.19 101 LEU A C 1
ATOM 807 O O . LEU A 1 101 ? 14.729 -14.846 -5.128 1.00 75.19 101 LEU A O 1
ATOM 811 N N . ARG A 1 102 ? 16.820 -14.767 -5.920 1.00 70.44 102 ARG A N 1
ATOM 812 C CA . ARG A 1 102 ? 17.452 -15.070 -4.630 1.00 70.44 102 ARG A CA 1
ATOM 813 C C . ARG A 1 102 ? 17.677 -13.788 -3.829 1.00 70.44 102 ARG A C 1
ATOM 815 O O . ARG A 1 102 ? 17.733 -12.709 -4.407 1.00 70.44 102 ARG A O 1
ATOM 822 N N . GLU A 1 103 ? 17.868 -13.938 -2.518 1.00 67.81 103 GLU A N 1
ATOM 823 C CA . GLU A 1 103 ? 18.269 -12.849 -1.610 1.00 67.81 103 GLU A CA 1
ATOM 824 C C . GLU A 1 103 ? 17.264 -11.677 -1.591 1.00 67.81 103 GLU A C 1
ATOM 826 O O . GLU A 1 103 ? 16.101 -11.826 -1.967 1.00 67.81 103 GLU A O 1
ATOM 831 N N . ASN A 1 104 ? 17.681 -10.495 -1.141 1.00 66.38 104 ASN A N 1
ATOM 832 C CA . ASN A 1 104 ? 16.862 -9.279 -1.146 1.00 66.38 104 ASN A CA 1
ATOM 833 C C . ASN A 1 104 ? 16.897 -8.565 -2.513 1.00 66.38 104 ASN A C 1
ATOM 835 O O . ASN A 1 104 ? 16.993 -7.342 -2.550 1.00 66.38 104 ASN A O 1
ATOM 839 N N . TRP A 1 105 ? 16.840 -9.333 -3.612 1.00 76.56 105 TRP A N 1
ATOM 840 C CA . TRP A 1 105 ? 16.845 -8.834 -4.994 1.00 76.56 105 TRP A CA 1
ATOM 841 C C . TRP A 1 105 ? 15.939 -7.615 -5.190 1.00 76.56 105 TRP A C 1
ATOM 843 O O . TRP A 1 105 ? 14.798 -7.625 -4.733 1.00 76.56 105 TRP A O 1
ATOM 853 N N . ASN A 1 106 ? 16.406 -6.595 -5.908 1.00 75.19 106 ASN A N 1
ATOM 854 C CA . ASN A 1 106 ? 15.640 -5.370 -6.120 1.00 75.19 106 ASN A CA 1
ATOM 855 C C . ASN A 1 106 ? 15.932 -4.758 -7.497 1.00 75.19 106 ASN A C 1
ATOM 857 O O . ASN A 1 106 ? 17.029 -4.887 -8.030 1.00 75.19 106 ASN A O 1
ATOM 861 N N . LEU A 1 107 ? 14.978 -4.008 -8.051 1.00 79.69 107 LEU A N 1
ATOM 862 C CA . LEU A 1 107 ? 15.195 -3.165 -9.230 1.00 79.69 107 LEU A CA 1
ATOM 863 C C . LEU A 1 107 ? 16.291 -2.112 -9.014 1.00 79.69 107 LEU A C 1
ATOM 865 O O . LEU A 1 107 ? 16.883 -1.647 -9.978 1.00 79.69 107 LEU A O 1
ATOM 869 N N . THR A 1 108 ? 16.641 -1.772 -7.774 1.00 79.25 108 THR A N 1
ATOM 870 C CA . THR A 1 108 ? 17.820 -0.936 -7.506 1.00 79.25 108 THR A CA 1
ATOM 871 C C . THR A 1 108 ? 19.145 -1.608 -7.875 1.00 79.25 108 THR A C 1
ATOM 873 O O . THR A 1 108 ? 20.141 -0.908 -8.015 1.00 79.25 108 THR A O 1
ATOM 876 N N . ASP A 1 109 ? 19.189 -2.932 -8.059 1.00 81.56 109 ASP A N 1
ATOM 877 C CA . ASP A 1 109 ? 20.419 -3.662 -8.404 1.00 81.56 109 ASP A CA 1
ATOM 878 C C . ASP A 1 109 ? 20.944 -3.305 -9.799 1.00 81.56 109 ASP A C 1
ATOM 880 O O . ASP A 1 109 ? 22.128 -3.491 -10.067 1.00 81.56 109 ASP A O 1
ATOM 884 N N . ILE A 1 110 ? 20.085 -2.775 -10.678 1.00 85.38 110 ILE A N 1
ATOM 885 C CA . ILE A 1 110 ? 20.486 -2.268 -11.998 1.00 85.38 110 ILE A CA 1
ATOM 886 C C . ILE A 1 110 ? 20.873 -0.781 -11.974 1.00 85.38 110 ILE A C 1
ATOM 888 O O . ILE A 1 110 ? 21.128 -0.188 -13.023 1.00 85.38 110 ILE A O 1
ATOM 892 N N . ALA A 1 111 ? 20.917 -0.146 -10.798 1.00 84.62 111 ALA A N 1
ATOM 893 C CA . ALA A 1 111 ? 21.321 1.249 -10.688 1.00 84.62 111 ALA A CA 1
ATOM 894 C C . ALA A 1 111 ? 22.772 1.433 -11.166 1.00 84.62 111 ALA A C 1
ATOM 896 O O . ALA A 1 111 ? 23.700 0.808 -10.654 1.00 84.62 111 ALA A O 1
ATOM 897 N N . GLY A 1 112 ? 22.965 2.320 -12.144 1.00 85.56 112 GLY A N 1
ATOM 898 C CA . GLY A 1 112 ? 24.274 2.603 -12.739 1.00 85.56 112 GLY A CA 1
ATOM 899 C C . GLY A 1 112 ? 24.699 1.653 -13.863 1.00 85.56 112 GLY A C 1
ATOM 900 O O . GLY A 1 112 ? 25.762 1.878 -14.436 1.00 85.56 112 GLY A O 1
ATOM 901 N N . MET A 1 113 ? 23.889 0.642 -14.197 1.00 93.19 113 MET A N 1
ATOM 902 C CA . MET A 1 113 ? 24.075 -0.159 -15.410 1.00 93.19 113 MET A CA 1
ATOM 903 C C . MET A 1 113 ? 23.684 0.639 -16.659 1.00 93.19 113 MET A C 1
ATOM 905 O O . MET A 1 113 ? 22.849 1.546 -16.591 1.00 93.19 113 MET A O 1
ATOM 909 N N . THR A 1 114 ? 24.244 0.281 -17.814 1.00 92.88 114 THR A N 1
ATOM 910 C CA . THR A 1 114 ? 23.681 0.698 -19.106 1.00 92.88 114 THR A CA 1
ATOM 911 C C . THR A 1 114 ? 22.383 -0.056 -19.403 1.00 92.88 114 THR A C 1
ATOM 913 O O . THR A 1 114 ? 22.035 -1.036 -18.742 1.00 92.88 114 THR A O 1
ATOM 916 N N . ILE A 1 115 ? 21.648 0.385 -20.423 1.00 91.12 115 ILE A N 1
ATOM 917 C CA . ILE A 1 115 ? 20.388 -0.252 -20.827 1.00 91.12 115 ILE A CA 1
ATOM 918 C C . ILE A 1 115 ? 20.629 -1.666 -21.350 1.00 91.12 115 ILE A C 1
ATOM 920 O O . ILE A 1 115 ? 19.825 -2.560 -21.092 1.00 91.12 115 ILE A O 1
ATOM 924 N N . GLU A 1 116 ? 21.740 -1.873 -22.054 1.00 93.19 116 GLU A N 1
ATOM 925 C CA . GLU A 1 116 ? 22.174 -3.182 -22.529 1.00 93.19 116 GLU A CA 1
ATOM 926 C C . GLU A 1 116 ? 22.542 -4.097 -21.356 1.00 93.19 116 GLU A C 1
ATOM 928 O O . GLU A 1 116 ? 22.064 -5.227 -21.289 1.00 93.19 116 GLU A O 1
ATOM 933 N N . GLU A 1 117 ? 23.319 -3.597 -20.389 1.00 94.94 117 GLU A N 1
ATOM 934 C CA . GLU A 1 117 ? 23.689 -4.347 -19.181 1.00 94.94 117 GLU A CA 1
ATOM 935 C C . GLU A 1 117 ? 22.454 -4.731 -18.347 1.00 94.94 117 GLU A C 1
ATOM 937 O O . GLU A 1 117 ? 22.348 -5.862 -17.862 1.00 94.94 117 GLU A O 1
ATOM 942 N N . ALA A 1 118 ? 21.485 -3.819 -18.221 1.00 92.62 118 ALA A N 1
ATOM 943 C CA . ALA A 1 118 ? 20.201 -4.103 -17.591 1.00 92.62 118 ALA A CA 1
ATOM 944 C C . ALA A 1 118 ? 19.396 -5.149 -18.385 1.00 92.62 118 ALA A C 1
ATOM 946 O O . ALA A 1 118 ? 18.825 -6.058 -17.784 1.00 92.62 118 ALA A O 1
ATOM 947 N N . GLY A 1 119 ? 19.396 -5.100 -19.720 1.00 93.69 119 GLY A N 1
ATOM 948 C CA . GLY A 1 119 ? 18.753 -6.118 -20.561 1.00 93.69 119 GLY A CA 1
ATOM 949 C C . GLY A 1 119 ? 19.325 -7.514 -20.333 1.00 93.69 119 GLY A C 1
ATOM 950 O O . GLY A 1 119 ? 18.586 -8.452 -20.022 1.00 93.69 119 GLY A O 1
ATOM 951 N N . GLU A 1 120 ? 20.654 -7.641 -20.342 1.00 94.56 120 GLU A N 1
ATOM 952 C CA . GLU A 1 120 ? 21.339 -8.900 -20.027 1.00 94.56 120 GLU A CA 1
ATOM 953 C C . GLU A 1 120 ? 21.016 -9.396 -18.607 1.00 94.56 120 GLU A C 1
ATOM 955 O O . GLU A 1 120 ? 20.816 -10.596 -18.377 1.00 94.56 120 GLU A O 1
ATOM 960 N N . TYR A 1 121 ? 20.929 -8.478 -17.640 1.00 91.69 121 TYR A N 1
ATOM 961 C CA . TYR A 1 121 ? 20.534 -8.785 -16.268 1.00 91.69 121 TYR A CA 1
ATOM 962 C C . TYR A 1 121 ? 19.116 -9.380 -16.203 1.00 91.69 121 TYR A C 1
ATOM 964 O O . TYR A 1 121 ? 18.914 -10.434 -15.586 1.00 91.69 121 TYR A O 1
ATOM 972 N N . PHE A 1 122 ? 18.149 -8.753 -16.875 1.00 91.75 122 PHE A N 1
ATOM 973 C CA . PHE A 1 122 ? 16.756 -9.203 -16.931 1.00 91.75 122 PHE A CA 1
ATOM 974 C C . PHE A 1 122 ? 16.608 -10.536 -17.668 1.00 91.75 122 PHE A C 1
ATOM 976 O O . PHE A 1 122 ? 15.902 -11.431 -17.193 1.00 91.75 122 PHE A O 1
ATOM 983 N N . GLU A 1 123 ? 17.314 -10.720 -18.786 1.00 92.06 123 GLU A N 1
ATOM 984 C CA . GLU A 1 123 ? 17.294 -11.969 -19.546 1.00 92.06 123 GLU A CA 1
ATOM 985 C C . GLU A 1 123 ? 17.867 -13.137 -18.732 1.00 92.06 123 GLU A C 1
ATOM 987 O O . GLU A 1 123 ? 17.315 -14.249 -18.751 1.00 92.06 123 GLU A O 1
ATOM 992 N N . ARG A 1 124 ? 18.956 -12.900 -17.992 1.00 90.31 124 ARG A N 1
ATOM 993 C CA . ARG A 1 124 ? 19.573 -13.898 -17.110 1.00 90.31 124 ARG A CA 1
ATOM 994 C C . ARG A 1 124 ? 18.610 -14.347 -16.016 1.00 90.31 124 ARG A C 1
ATOM 996 O O . ARG A 1 124 ? 18.519 -15.544 -15.749 1.00 90.31 124 ARG A O 1
ATOM 1003 N N . LEU A 1 125 ? 17.888 -13.404 -15.412 1.00 87.88 125 LEU A N 1
ATOM 1004 C CA . LEU A 1 125 ? 16.918 -13.675 -14.348 1.00 87.88 125 LEU A CA 1
ATOM 1005 C C . LEU A 1 125 ? 15.530 -14.072 -14.864 1.00 87.88 125 LEU A C 1
ATOM 1007 O O . LEU A 1 125 ? 14.649 -14.357 -14.058 1.00 87.88 125 LEU A O 1
ATOM 1011 N N . LYS A 1 126 ? 15.340 -14.125 -16.190 1.00 90.25 126 LYS A N 1
ATOM 1012 C CA . LYS A 1 126 ? 14.067 -14.458 -16.849 1.00 90.25 126 LYS A CA 1
ATOM 1013 C C . LYS A 1 126 ? 12.914 -13.56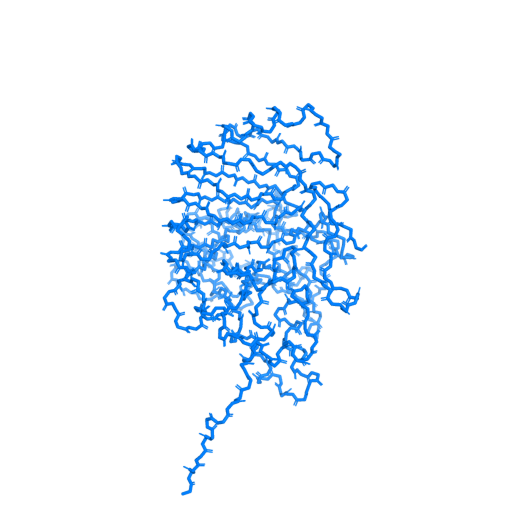9 -16.386 1.00 90.25 126 LYS A C 1
ATOM 1015 O O . LYS A 1 126 ? 11.796 -14.049 -16.225 1.00 90.25 126 LYS A O 1
ATOM 1020 N N . ILE A 1 127 ? 13.207 -12.290 -16.174 1.00 89.75 127 ILE A N 1
ATOM 1021 C CA . ILE A 1 127 ? 12.236 -11.304 -15.709 1.00 89.75 127 ILE A CA 1
ATOM 1022 C C . ILE A 1 127 ? 11.407 -10.788 -16.888 1.00 89.75 127 ILE A C 1
ATOM 1024 O O . ILE A 1 127 ? 11.897 -10.609 -18.004 1.00 89.75 127 ILE A O 1
ATOM 1028 N N . SER A 1 128 ? 10.125 -10.555 -16.645 1.00 90.81 128 SER A N 1
ATOM 1029 C CA . SER A 1 128 ? 9.204 -9.881 -17.552 1.00 90.81 128 SER A CA 1
ATOM 1030 C C . SER A 1 128 ? 8.244 -9.008 -16.754 1.00 90.81 128 SER A C 1
ATOM 1032 O O . SER A 1 128 ? 7.877 -9.346 -15.632 1.00 90.81 128 SER A O 1
ATOM 1034 N N . PHE A 1 129 ? 7.811 -7.904 -17.349 1.00 89.12 129 PHE A N 1
ATOM 1035 C CA . PHE A 1 129 ? 6.849 -6.991 -16.746 1.00 89.12 129 PHE A CA 1
ATOM 1036 C C . PHE A 1 129 ? 5.423 -7.421 -17.058 1.00 89.12 129 PHE A C 1
ATOM 1038 O O . PHE A 1 129 ? 5.109 -7.837 -18.180 1.00 89.12 129 PHE A O 1
ATOM 1045 N N . ILE A 1 130 ? 4.554 -7.332 -16.062 1.00 87.19 130 ILE A N 1
ATOM 1046 C CA . ILE A 1 130 ? 3.161 -7.771 -16.142 1.00 87.19 130 ILE A CA 1
ATOM 1047 C C . ILE A 1 130 ? 2.220 -6.687 -15.631 1.00 87.19 130 ILE A C 1
ATOM 1049 O O . ILE A 1 130 ? 2.656 -5.726 -15.005 1.00 87.19 130 ILE A O 1
ATOM 1053 N N . ASP A 1 131 ? 0.936 -6.847 -15.953 1.00 82.69 131 ASP A N 1
ATOM 1054 C CA . ASP A 1 131 ? -0.183 -6.097 -15.376 1.00 82.69 131 ASP A CA 1
ATOM 1055 C C . ASP A 1 131 ? -0.013 -4.568 -15.395 1.00 82.69 131 ASP A C 1
ATOM 1057 O O . ASP A 1 131 ? -0.562 -3.851 -14.565 1.00 82.69 131 ASP A O 1
ATOM 1061 N N . GLY A 1 132 ? 0.727 -4.052 -16.378 1.00 87.56 132 GLY A N 1
ATOM 1062 C CA . GLY A 1 132 ? 0.990 -2.629 -16.558 1.00 87.56 132 GLY A CA 1
ATOM 1063 C C . GLY A 1 132 ? 0.138 -1.988 -17.649 1.00 87.56 132 GLY A C 1
ATOM 1064 O O . GLY A 1 132 ? -0.416 -2.662 -18.518 1.00 87.56 132 GLY A O 1
ATOM 1065 N N . LYS A 1 133 ? 0.056 -0.661 -17.631 1.00 91.88 133 LYS A N 1
ATOM 1066 C CA . LYS A 1 133 ? -0.589 0.161 -18.650 1.00 91.88 133 LYS A CA 1
ATOM 1067 C C . LYS A 1 133 ? 0.249 1.407 -18.926 1.00 91.88 133 LYS A C 1
ATOM 1069 O O . LYS A 1 133 ? 0.505 2.199 -18.020 1.00 91.88 133 LYS A O 1
ATOM 1074 N N . LEU A 1 134 ? 0.662 1.567 -20.178 1.00 90.50 134 LEU A N 1
ATOM 1075 C CA . LEU A 1 134 ? 1.435 2.711 -20.662 1.00 90.50 134 LEU A CA 1
ATOM 1076 C C . LEU A 1 134 ? 0.580 3.991 -20.730 1.00 90.50 134 LEU A C 1
ATOM 1078 O O . LEU A 1 134 ? -0.652 3.894 -20.688 1.00 90.50 134 LEU A O 1
ATOM 1082 N N . PRO A 1 135 ? 1.194 5.186 -20.860 1.00 87.94 135 PRO A N 1
ATOM 1083 C CA . PRO A 1 135 ? 0.454 6.449 -20.940 1.00 87.94 135 PRO A CA 1
ATOM 1084 C C . PRO A 1 135 ? -0.578 6.503 -22.074 1.00 87.94 135 PRO A C 1
ATOM 1086 O O . PRO A 1 135 ? -1.655 7.071 -21.899 1.00 87.94 135 PRO A O 1
ATOM 1089 N N . ASP A 1 136 ? -0.279 5.885 -23.219 1.00 88.06 136 ASP A N 1
ATOM 1090 C CA . ASP A 1 136 ? -1.197 5.754 -24.361 1.00 88.06 136 ASP A CA 1
ATOM 1091 C C . ASP A 1 136 ? -2.349 4.752 -24.133 1.00 88.06 136 ASP A C 1
ATOM 1093 O O . ASP A 1 136 ? -3.271 4.647 -24.945 1.00 88.06 136 ASP A O 1
ATOM 1097 N N . GLY A 1 137 ? -2.325 4.030 -23.012 1.00 88.56 137 GLY A N 1
ATOM 1098 C CA . GLY A 1 137 ? -3.307 3.033 -22.624 1.00 88.56 137 GLY A CA 1
ATOM 1099 C C . GLY A 1 137 ? -2.986 1.598 -23.043 1.00 88.56 137 GLY A C 1
ATOM 1100 O O . GLY A 1 137 ? -3.787 0.709 -22.742 1.00 88.56 137 GLY A O 1
ATOM 1101 N N . THR A 1 138 ? -1.842 1.352 -23.682 1.00 90.12 138 THR A N 1
ATOM 1102 C CA . THR A 1 138 ? -1.375 0.014 -24.062 1.00 90.12 138 THR A CA 1
ATOM 1103 C C . THR A 1 138 ? -1.119 -0.843 -22.825 1.00 90.12 138 THR A C 1
ATOM 1105 O O . THR A 1 138 ? -0.397 -0.434 -21.918 1.00 90.12 138 THR A O 1
ATOM 1108 N N . SER A 1 139 ? -1.698 -2.044 -22.784 1.00 89.94 139 SER A N 1
ATOM 1109 C CA . SER A 1 139 ? -1.481 -3.003 -21.696 1.00 89.94 139 SER A CA 1
ATOM 1110 C C . SER A 1 139 ? -0.181 -3.785 -21.876 1.00 89.94 139 SER A C 1
ATOM 1112 O O . SER A 1 139 ? 0.126 -4.252 -22.972 1.00 89.94 139 SER A O 1
ATOM 1114 N N . LEU A 1 140 ? 0.545 -3.984 -20.779 1.00 87.00 140 LEU A N 1
ATOM 1115 C CA . LEU A 1 140 ? 1.708 -4.858 -20.700 1.00 87.00 140 LEU A CA 1
ATOM 1116 C C . LEU A 1 140 ? 1.264 -6.269 -20.309 1.00 87.00 140 LEU A C 1
ATOM 1118 O O . LEU A 1 140 ? 0.448 -6.447 -19.408 1.00 87.00 140 LEU A O 1
ATOM 1122 N N . SER A 1 141 ? 1.817 -7.280 -20.974 1.00 87.00 141 SER A N 1
ATOM 1123 C CA . SER A 1 141 ? 1.541 -8.685 -20.672 1.00 87.00 141 SER A CA 1
ATOM 1124 C C . SER A 1 141 ? 2.790 -9.514 -20.929 1.00 87.00 141 SER A C 1
ATOM 1126 O O . SER A 1 141 ? 3.045 -9.914 -22.065 1.00 87.00 141 SER A O 1
ATOM 1128 N N . ARG A 1 142 ? 3.543 -9.804 -19.861 1.00 87.88 142 ARG A N 1
ATOM 1129 C CA . ARG A 1 142 ? 4.830 -10.521 -19.915 1.00 87.88 142 ARG A CA 1
ATOM 1130 C C . ARG A 1 142 ? 5.795 -9.872 -20.915 1.00 87.88 142 ARG A C 1
ATOM 1132 O O . ARG A 1 142 ? 6.403 -10.545 -21.744 1.00 87.88 142 ARG A O 1
ATOM 1139 N N . THR A 1 143 ? 5.902 -8.551 -20.833 1.00 92.31 143 THR A N 1
ATOM 1140 C CA . THR A 1 143 ? 6.745 -7.727 -21.701 1.00 92.31 143 THR A CA 1
ATOM 1141 C C . THR A 1 143 ? 8.201 -7.826 -21.248 1.00 92.31 143 THR A C 1
ATOM 1143 O O . THR A 1 143 ? 8.495 -7.666 -20.062 1.00 92.31 143 THR A O 1
ATOM 1146 N N . LYS A 1 144 ? 9.123 -8.101 -22.174 1.00 93.31 144 LYS A N 1
ATOM 1147 C CA . LYS A 1 144 ? 10.564 -8.148 -21.879 1.00 93.31 144 LYS A CA 1
ATOM 1148 C C . LYS A 1 144 ? 11.146 -6.746 -21.707 1.00 93.31 144 LYS A C 1
ATOM 1150 O O . LYS A 1 144 ? 10.507 -5.763 -22.068 1.00 93.31 144 LYS A O 1
ATOM 1155 N N . TRP A 1 145 ? 12.363 -6.667 -21.175 1.00 92.75 145 TRP A N 1
ATOM 1156 C CA . TRP A 1 145 ? 13.060 -5.403 -20.940 1.00 92.75 145 TRP A CA 1
ATOM 1157 C C . TRP A 1 145 ? 13.187 -4.555 -22.211 1.00 92.75 145 TRP A C 1
ATOM 1159 O O . TRP A 1 145 ? 12.735 -3.414 -22.228 1.00 92.75 145 TRP A O 1
ATOM 1169 N N . GLU A 1 146 ? 13.726 -5.116 -23.292 1.00 92.25 146 GLU A N 1
ATOM 1170 C CA . GLU A 1 146 ? 13.980 -4.380 -24.535 1.00 92.25 146 GLU A CA 1
ATOM 1171 C C . GLU A 1 146 ? 12.676 -3.872 -25.159 1.00 92.25 146 GLU A C 1
ATOM 1173 O O . GLU A 1 146 ? 12.597 -2.727 -25.607 1.00 92.25 146 GLU A O 1
ATOM 1178 N N . ASP A 1 147 ? 11.637 -4.710 -25.129 1.00 94.19 147 ASP A N 1
ATOM 1179 C CA . ASP A 1 147 ? 10.303 -4.358 -25.610 1.00 94.19 147 ASP A CA 1
ATOM 1180 C C . ASP A 1 147 ? 9.691 -3.241 -24.755 1.00 94.19 147 ASP A C 1
ATOM 1182 O O . ASP A 1 147 ? 9.129 -2.293 -25.298 1.00 94.19 147 ASP A O 1
ATOM 1186 N N . LEU A 1 148 ? 9.829 -3.311 -23.425 1.00 92.75 148 LEU A N 1
ATOM 1187 C CA . LEU A 1 148 ? 9.328 -2.278 -22.523 1.00 92.75 148 LEU A CA 1
ATOM 1188 C C . LEU A 1 148 ? 10.024 -0.936 -22.773 1.00 92.75 148 LEU A C 1
ATOM 1190 O O . LEU A 1 148 ? 9.343 0.080 -22.902 1.00 92.75 148 LEU A O 1
ATOM 1194 N N . ILE A 1 149 ? 11.357 -0.926 -22.877 1.00 93.88 149 ILE A N 1
ATOM 1195 C CA . ILE A 1 149 ? 12.120 0.294 -23.166 1.00 93.88 149 ILE A CA 1
ATOM 1196 C C . ILE A 1 149 ? 11.695 0.876 -24.517 1.00 93.88 149 ILE A C 1
ATOM 1198 O O . ILE A 1 149 ? 11.398 2.066 -24.596 1.00 93.88 149 ILE A O 1
ATOM 1202 N N . ALA A 1 150 ? 11.567 0.050 -25.559 1.00 93.62 150 ALA A N 1
ATOM 1203 C CA . ALA A 1 150 ? 11.106 0.504 -26.870 1.00 93.62 150 ALA A CA 1
ATOM 1204 C C . ALA A 1 150 ? 9.684 1.093 -26.822 1.00 93.62 150 ALA A C 1
ATOM 1206 O O . ALA A 1 150 ? 9.425 2.138 -27.425 1.00 93.62 150 ALA A O 1
ATOM 1207 N N . MET A 1 151 ? 8.766 0.460 -26.085 1.00 94.19 151 MET A N 1
ATOM 1208 C CA . MET A 1 151 ? 7.396 0.945 -25.909 1.00 94.19 151 MET A CA 1
ATOM 1209 C C . MET A 1 151 ? 7.338 2.269 -25.134 1.00 94.19 151 MET A C 1
ATOM 1211 O O . MET A 1 151 ? 6.566 3.161 -25.496 1.00 94.19 151 MET A O 1
ATOM 1215 N N . LEU A 1 152 ? 8.166 2.430 -24.099 1.00 92.38 152 LEU A N 1
ATOM 1216 C CA . LEU A 1 152 ? 8.291 3.689 -23.365 1.00 92.38 152 LEU A CA 1
ATOM 1217 C C . LEU A 1 152 ? 8.901 4.774 -24.260 1.00 92.38 152 LEU A C 1
ATOM 1219 O O . LEU A 1 152 ? 8.359 5.872 -24.349 1.00 92.38 152 LEU A O 1
ATOM 1223 N N . THR A 1 153 ? 9.943 4.479 -25.033 1.00 93.25 153 THR A N 1
ATOM 1224 C CA . THR A 1 153 ? 10.497 5.462 -25.976 1.00 93.25 153 THR A CA 1
ATOM 1225 C C . THR A 1 153 ? 9.493 5.885 -27.048 1.00 93.25 153 THR A C 1
ATOM 1227 O O . THR A 1 153 ? 9.411 7.069 -27.380 1.00 93.25 153 THR A O 1
ATOM 1230 N N . ALA A 1 154 ? 8.649 4.969 -27.530 1.00 93.25 154 ALA A N 1
ATOM 1231 C CA . ALA A 1 154 ? 7.542 5.311 -28.425 1.00 93.25 154 ALA A CA 1
ATOM 1232 C C . ALA A 1 154 ? 6.495 6.236 -27.767 1.00 93.25 154 ALA A C 1
ATOM 1234 O O . ALA A 1 154 ? 5.846 7.017 -28.461 1.00 93.25 154 ALA A O 1
ATOM 1235 N N . ASN A 1 155 ? 6.376 6.194 -26.437 1.00 90.88 155 ASN A N 1
ATOM 1236 C CA . ASN A 1 155 ? 5.540 7.083 -25.624 1.00 90.88 155 ASN A CA 1
ATOM 1237 C C . ASN A 1 155 ? 6.242 8.406 -25.237 1.00 90.88 155 ASN A C 1
ATOM 1239 O O . ASN A 1 155 ? 5.694 9.189 -24.463 1.00 90.88 155 ASN A O 1
ATOM 1243 N N . GLY A 1 156 ? 7.423 8.692 -25.798 1.00 90.50 156 GLY A N 1
ATOM 1244 C CA . GLY A 1 156 ? 8.100 9.987 -25.673 1.00 90.50 156 GLY A CA 1
ATOM 1245 C C . GLY A 1 156 ? 9.125 10.095 -24.542 1.00 90.50 156 GLY A C 1
ATOM 1246 O O . GLY A 1 156 ? 9.666 11.181 -24.342 1.00 90.50 156 GLY A O 1
ATOM 1247 N N . TYR A 1 157 ? 9.424 9.003 -23.834 1.00 91.81 157 TYR A N 1
ATOM 1248 C CA . TYR A 1 157 ? 10.510 8.975 -22.849 1.00 91.81 157 TYR A CA 1
ATOM 1249 C C . TYR A 1 157 ? 11.863 8.751 -23.528 1.00 91.81 157 TYR A C 1
ATOM 1251 O O . TYR A 1 157 ? 11.970 7.997 -24.498 1.00 91.81 157 TYR A O 1
ATOM 1259 N N . THR A 1 158 ? 12.933 9.341 -22.998 1.00 92.19 158 THR A N 1
ATOM 1260 C CA . THR A 1 158 ? 14.276 8.875 -23.363 1.00 92.19 158 THR A CA 1
ATOM 1261 C C . THR A 1 158 ? 14.534 7.495 -22.749 1.00 92.19 158 THR A C 1
ATOM 1263 O O . THR A 1 158 ? 13.899 7.133 -21.752 1.00 92.19 158 THR A O 1
ATOM 1266 N N . PRO A 1 159 ? 15.457 6.703 -23.312 1.00 90.62 159 PRO A N 1
ATOM 1267 C CA . PRO A 1 159 ? 15.812 5.411 -22.736 1.00 90.62 159 PRO A CA 1
ATOM 1268 C C . PRO A 1 159 ? 16.271 5.510 -21.263 1.00 90.62 159 PRO A C 1
ATOM 1270 O O . PRO A 1 159 ? 15.936 4.656 -20.446 1.00 90.62 159 PRO A O 1
ATOM 1273 N N . GLU A 1 160 ? 16.949 6.597 -20.887 1.00 88.62 160 GLU A N 1
ATOM 1274 C CA . GLU A 1 160 ? 17.374 6.872 -19.509 1.00 88.62 160 GLU A CA 1
ATOM 1275 C C . GLU A 1 160 ? 16.185 7.160 -18.587 1.00 88.62 160 GLU A C 1
ATOM 1277 O O . GLU A 1 160 ? 16.133 6.635 -17.479 1.00 88.62 160 GLU A O 1
ATOM 1282 N N . GLN A 1 161 ? 15.201 7.941 -19.048 1.00 89.94 161 GLN A N 1
ATOM 1283 C CA . GLN A 1 161 ? 13.967 8.193 -18.293 1.00 89.94 161 GLN A CA 1
ATOM 1284 C C . GLN A 1 161 ? 13.157 6.910 -18.090 1.00 89.94 161 GLN A C 1
ATOM 1286 O O . GLN A 1 161 ? 12.586 6.698 -17.021 1.00 89.94 161 GLN A O 1
ATOM 1291 N N . ALA A 1 162 ? 13.114 6.042 -19.104 1.00 89.81 162 ALA A N 1
ATOM 1292 C CA . ALA A 1 162 ? 12.479 4.737 -18.995 1.00 89.81 162 ALA A CA 1
ATOM 1293 C C . ALA A 1 162 ? 13.183 3.872 -17.938 1.00 89.81 162 ALA A C 1
ATOM 1295 O O . ALA A 1 162 ? 12.521 3.293 -17.082 1.00 89.81 162 ALA A O 1
ATOM 1296 N N . MET A 1 163 ? 14.518 3.841 -17.931 1.00 88.94 163 MET A N 1
ATOM 1297 C CA . MET A 1 163 ? 15.286 3.116 -16.916 1.00 88.94 163 MET A CA 1
ATOM 1298 C C . MET A 1 163 ? 15.094 3.695 -15.506 1.00 88.94 163 MET A C 1
ATOM 1300 O O . MET A 1 163 ? 14.883 2.935 -14.560 1.00 88.94 163 MET A O 1
ATOM 1304 N N . GLU A 1 164 ? 15.094 5.022 -15.361 1.00 87.19 164 GLU A N 1
ATOM 1305 C CA . GLU A 1 164 ? 14.832 5.705 -14.088 1.00 87.19 164 GLU A CA 1
ATOM 1306 C C . GLU A 1 164 ? 13.442 5.359 -13.535 1.00 87.19 164 GLU A C 1
ATOM 1308 O O . GLU A 1 164 ? 13.296 5.016 -12.359 1.00 87.19 164 GLU A O 1
ATOM 1313 N N . MET A 1 165 ? 12.426 5.352 -14.399 1.00 88.06 165 MET A N 1
ATOM 1314 C CA . MET A 1 165 ? 11.068 4.946 -14.042 1.00 88.06 165 MET A CA 1
ATOM 1315 C C . MET A 1 165 ? 11.029 3.518 -13.477 1.00 88.06 165 MET A C 1
ATOM 1317 O O . MET A 1 165 ? 10.307 3.265 -12.506 1.00 88.06 165 MET A O 1
ATOM 1321 N N . MET A 1 166 ? 11.825 2.595 -14.025 1.00 86.19 166 MET A N 1
ATOM 1322 C CA . MET A 1 166 ? 11.866 1.206 -13.560 1.00 86.19 166 MET A CA 1
ATOM 1323 C C . MET A 1 166 ? 12.571 1.034 -12.217 1.00 86.19 166 MET A C 1
ATOM 1325 O O . MET A 1 166 ? 12.130 0.224 -11.407 1.00 86.19 166 MET A O 1
ATOM 1329 N N . ILE A 1 167 ? 13.630 1.792 -11.939 1.00 82.50 167 ILE A N 1
ATOM 1330 C CA . ILE A 1 167 ? 14.311 1.720 -10.635 1.00 82.50 167 ILE A CA 1
ATOM 1331 C C . ILE A 1 167 ? 13.595 2.536 -9.551 1.00 82.50 167 ILE A C 1
ATOM 1333 O O . ILE A 1 167 ? 13.824 2.316 -8.361 1.00 82.50 167 ILE A O 1
ATOM 1337 N N . SER A 1 168 ? 12.729 3.476 -9.944 1.00 82.25 168 SER A N 1
ATOM 1338 C CA . SER A 1 168 ? 11.957 4.288 -9.005 1.00 82.25 168 SER A CA 1
ATOM 1339 C C . SER A 1 168 ? 10.953 3.432 -8.218 1.00 82.25 168 SER A C 1
ATOM 1341 O O . SER A 1 168 ? 10.326 2.539 -8.798 1.00 82.25 168 SER A O 1
ATOM 1343 N N . PRO A 1 169 ? 10.756 3.685 -6.911 1.00 81.75 169 PRO A N 1
ATOM 1344 C CA . PRO A 1 169 ? 9.714 3.009 -6.149 1.00 81.75 169 PRO A CA 1
ATOM 1345 C C . PRO A 1 169 ? 8.324 3.246 -6.747 1.00 81.75 169 PRO A C 1
ATOM 1347 O O . PRO A 1 169 ? 7.984 4.368 -7.128 1.00 81.75 169 PRO A O 1
ATOM 1350 N N . MET A 1 170 ? 7.498 2.204 -6.787 1.00 85.44 170 MET A N 1
ATOM 1351 C CA . MET A 1 170 ? 6.119 2.317 -7.254 1.00 85.44 170 MET A CA 1
ATOM 1352 C C . MET A 1 170 ? 5.264 3.058 -6.222 1.00 85.44 170 MET A C 1
ATOM 1354 O O . MET A 1 170 ? 5.298 2.745 -5.032 1.00 85.44 170 MET A O 1
ATOM 1358 N N . GLN A 1 171 ? 4.469 4.030 -6.669 1.00 89.12 171 GLN A N 1
ATOM 1359 C CA . GLN A 1 171 ? 3.573 4.784 -5.793 1.00 89.12 171 GLN A CA 1
ATOM 1360 C C . GLN A 1 171 ? 2.216 4.091 -5.672 1.00 89.12 171 GLN A C 1
ATOM 1362 O O . GLN A 1 171 ? 1.410 4.090 -6.602 1.00 89.12 171 GLN A O 1
ATOM 1367 N N . ASN A 1 172 ? 1.938 3.571 -4.486 1.00 89.31 172 ASN A N 1
ATOM 1368 C CA . ASN A 1 172 ? 0.708 2.876 -4.147 1.00 89.31 172 ASN A CA 1
ATOM 1369 C C . ASN A 1 172 ? -0.159 3.775 -3.279 1.00 89.31 172 ASN A C 1
ATOM 1371 O O . ASN A 1 172 ? 0.161 4.055 -2.128 1.00 89.31 172 ASN A O 1
ATOM 1375 N N . THR A 1 173 ? -1.247 4.279 -3.853 1.00 92.31 173 THR A N 1
ATOM 1376 C CA . THR A 1 173 ? -2.099 5.278 -3.203 1.00 92.31 173 THR A CA 1
ATOM 1377 C C . THR A 1 173 ? -3.423 4.669 -2.763 1.00 92.31 173 THR A C 1
ATOM 1379 O O . THR A 1 173 ? -4.111 4.037 -3.558 1.00 92.31 173 THR A O 1
ATOM 1382 N N . ILE A 1 174 ? -3.816 4.904 -1.515 1.00 93.19 174 ILE A N 1
ATOM 1383 C CA . ILE A 1 174 ? -5.124 4.550 -0.962 1.00 93.19 174 ILE A CA 1
ATOM 1384 C C . ILE A 1 174 ? -5.842 5.854 -0.629 1.00 93.19 174 ILE A C 1
ATOM 1386 O O . ILE A 1 174 ? -5.419 6.592 0.256 1.00 93.19 174 ILE A O 1
ATOM 1390 N N . ASN A 1 175 ? -6.923 6.156 -1.338 1.00 93.19 175 ASN A N 1
ATOM 1391 C CA . ASN A 1 175 ? -7.741 7.338 -1.095 1.00 93.19 175 ASN A CA 1
ATOM 1392 C C . ASN A 1 175 ? -8.976 6.956 -0.282 1.00 93.19 175 ASN A C 1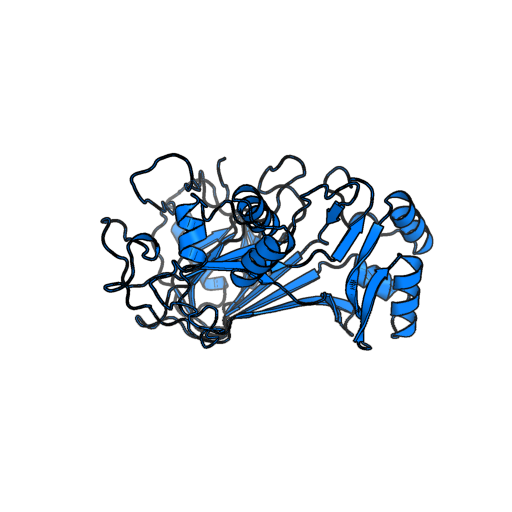
ATOM 1394 O O . ASN A 1 175 ? -9.801 6.168 -0.738 1.00 93.19 175 ASN A O 1
ATOM 1398 N N . ILE A 1 176 ? -9.120 7.536 0.909 1.00 91.50 176 ILE A N 1
ATOM 1399 C CA . ILE A 1 176 ? -10.311 7.399 1.748 1.00 91.50 176 ILE A CA 1
ATOM 1400 C C . ILE A 1 176 ? -11.217 8.583 1.443 1.00 91.50 176 ILE A C 1
ATOM 1402 O O . ILE A 1 176 ? -11.003 9.690 1.939 1.00 91.50 176 ILE A O 1
ATOM 1406 N N . SER A 1 177 ? -12.211 8.347 0.596 1.00 88.88 177 SER A N 1
ATOM 1407 C CA . SER A 1 177 ? -13.018 9.421 0.014 1.00 88.88 177 SER A CA 1
ATOM 1408 C C . SER A 1 177 ? -14.380 9.588 0.699 1.00 88.88 177 SER A C 1
ATOM 1410 O O . SER A 1 177 ? -15.031 10.603 0.489 1.00 88.88 177 SER A O 1
ATOM 1412 N N . ASN A 1 178 ? -14.807 8.625 1.527 1.00 85.75 178 ASN A N 1
ATOM 1413 C CA . ASN A 1 178 ? -16.120 8.601 2.183 1.00 85.75 178 ASN A CA 1
ATOM 1414 C C . ASN A 1 178 ? -16.042 7.991 3.595 1.00 85.75 178 ASN A C 1
ATOM 1416 O O . ASN A 1 178 ? -15.186 7.150 3.869 1.00 85.75 178 ASN A O 1
ATOM 1420 N N . ILE A 1 179 ? -16.969 8.392 4.473 1.00 83.56 179 ILE A N 1
ATOM 1421 C CA . ILE A 1 179 ? -17.084 7.878 5.847 1.00 83.56 179 ILE A CA 1
ATOM 1422 C C . ILE A 1 179 ? -17.624 6.445 5.815 1.00 83.56 179 ILE A C 1
ATOM 1424 O O . ILE A 1 179 ? -18.567 6.156 5.080 1.00 83.56 179 ILE A O 1
ATOM 1428 N N . TYR A 1 180 ? -17.080 5.575 6.666 1.00 87.31 180 TYR A N 1
ATOM 1429 C CA . TYR A 1 180 ? -17.687 4.286 6.996 1.00 87.31 180 TYR A CA 1
ATOM 1430 C C . TYR A 1 180 ? -18.534 4.448 8.257 1.00 87.31 180 TYR A C 1
ATOM 1432 O O . TYR A 1 180 ? -18.000 4.705 9.338 1.00 87.31 180 TYR A O 1
ATOM 1440 N N . SER A 1 181 ? -19.854 4.353 8.118 1.00 88.38 181 SER A N 1
ATOM 1441 C CA . SER A 1 181 ? -20.780 4.484 9.246 1.00 88.38 181 SER A CA 1
ATOM 1442 C C . SER A 1 181 ? -20.690 3.287 10.186 1.00 88.38 181 SER A C 1
ATOM 1444 O O . SER A 1 181 ? -20.481 2.161 9.739 1.00 88.38 181 SER A O 1
ATOM 1446 N N . VAL A 1 182 ? -20.863 3.534 11.484 1.00 87.69 182 VAL A N 1
ATOM 1447 C CA . VAL A 1 182 ? -20.970 2.482 12.503 1.00 87.69 182 VAL A CA 1
ATOM 1448 C C . VAL A 1 182 ? -22.125 1.547 12.149 1.00 87.69 182 VAL A C 1
ATOM 1450 O O . VAL A 1 182 ? -23.230 2.004 11.849 1.00 87.69 182 VAL A O 1
ATOM 1453 N N . ARG A 1 183 ? -21.861 0.235 12.153 1.00 86.44 183 ARG A N 1
ATOM 1454 C CA . ARG A 1 183 ? -22.885 -0.786 11.902 1.00 86.44 183 ARG A CA 1
ATOM 1455 C C . ARG A 1 183 ? -23.782 -0.936 13.129 1.00 86.44 183 ARG A C 1
ATOM 1457 O O . ARG A 1 183 ? -23.418 -0.541 14.234 1.00 86.44 183 ARG A O 1
ATOM 1464 N N . ASP A 1 184 ? -24.949 -1.546 12.961 1.00 87.56 184 ASP A N 1
ATOM 1465 C CA . ASP A 1 184 ? -25.850 -1.842 14.079 1.00 87.56 184 ASP A CA 1
ATOM 1466 C C . ASP A 1 184 ? -25.325 -3.018 14.924 1.00 87.56 184 ASP A C 1
ATOM 1468 O O . ASP A 1 184 ? -25.823 -4.142 14.864 1.00 87.56 184 ASP A O 1
ATOM 1472 N N . VAL A 1 185 ? -24.263 -2.756 15.694 1.00 81.75 185 VAL A N 1
ATOM 1473 C CA . VAL A 1 185 ? -23.497 -3.754 16.460 1.00 81.75 185 VAL A CA 1
ATOM 1474 C C . VAL A 1 185 ? -24.373 -4.568 17.405 1.00 81.75 185 VAL A C 1
ATOM 1476 O O . VAL A 1 185 ? -24.053 -5.721 17.682 1.00 81.75 185 VAL A O 1
ATOM 1479 N N . GLU A 1 186 ? -25.463 -4.003 17.917 1.00 85.75 186 GLU A N 1
ATOM 1480 C CA . GLU A 1 186 ? -26.356 -4.703 18.847 1.00 85.75 186 GLU A CA 1
ATOM 1481 C C . GLU A 1 186 ? -27.111 -5.850 18.151 1.00 85.75 186 GLU A C 1
ATOM 1483 O O . GLU A 1 186 ? -27.393 -6.866 18.784 1.00 85.75 186 GLU A O 1
ATOM 1488 N N . ASN A 1 187 ? -27.354 -5.733 16.841 1.00 86.19 187 ASN A N 1
ATOM 1489 C CA . ASN A 1 187 ? -28.076 -6.723 16.038 1.00 86.19 187 ASN A CA 1
ATOM 1490 C C . ASN A 1 187 ? -27.166 -7.605 15.163 1.00 86.19 187 ASN A C 1
ATOM 1492 O O . ASN A 1 187 ? -27.655 -8.521 14.505 1.00 86.19 187 ASN A O 1
ATOM 1496 N N . LEU A 1 188 ? -25.849 -7.370 15.165 1.00 76.94 188 LEU A N 1
ATOM 1497 C CA . LEU A 1 188 ? -24.887 -8.208 14.442 1.00 76.94 188 LEU A CA 1
ATOM 1498 C C . LEU A 1 188 ? -24.649 -9.567 15.135 1.00 76.94 188 LEU A C 1
ATOM 1500 O O . LEU A 1 188 ? -24.722 -9.663 16.371 1.00 76.94 188 LEU A O 1
ATOM 1504 N N . PRO A 1 189 ? -24.312 -10.626 14.378 1.00 71.94 189 PRO A N 1
ATOM 1505 C CA . PRO A 1 189 ? -23.900 -11.902 14.953 1.00 71.94 189 PRO A CA 1
ATOM 1506 C C . PRO A 1 189 ? -22.559 -11.777 15.695 1.00 71.94 189 PRO A C 1
ATOM 1508 O O . PRO A 1 189 ? -21.748 -10.894 15.432 1.00 71.94 189 PRO A O 1
ATOM 1511 N N . GLU A 1 190 ? -22.306 -12.690 16.635 1.00 68.00 190 GLU A N 1
ATOM 1512 C CA . GLU A 1 190 ? -21.110 -12.672 17.497 1.00 68.00 190 GLU A CA 1
ATOM 1513 C C . GLU A 1 190 ? -19.772 -12.745 16.739 1.00 68.00 190 GLU A C 1
ATOM 1515 O O . GLU A 1 190 ? -18.755 -12.269 17.237 1.00 68.00 190 GLU A O 1
ATOM 1520 N N . ALA A 1 191 ? -19.769 -13.315 15.535 1.00 65.00 191 ALA A N 1
ATOM 1521 C CA . ALA A 1 191 ? -18.590 -13.399 14.675 1.00 65.00 191 ALA A CA 1
ATOM 1522 C C . ALA A 1 191 ? -18.193 -12.031 14.071 1.00 65.00 191 ALA A C 1
ATOM 1524 O O . ALA A 1 191 ? -17.010 -11.743 13.864 1.00 65.00 191 ALA A O 1
ATOM 1525 N N . ASP A 1 192 ? -19.170 -11.143 13.872 1.00 66.25 192 ASP A N 1
ATOM 1526 C CA . ASP A 1 192 ? -19.001 -9.875 13.153 1.00 66.25 192 ASP A CA 1
ATOM 1527 C C . ASP A 1 192 ? -18.698 -8.684 14.052 1.00 66.25 192 ASP A C 1
ATOM 1529 O O . ASP A 1 192 ? -18.365 -7.598 13.561 1.00 66.25 192 ASP A O 1
ATOM 1533 N N . ILE A 1 193 ? -18.804 -8.868 15.365 1.00 66.75 193 ILE A N 1
ATOM 1534 C CA . ILE A 1 193 ? -18.579 -7.805 16.334 1.00 66.75 193 ILE A CA 1
ATOM 1535 C C . ILE A 1 193 ? -17.137 -7.803 16.827 1.00 66.75 193 ILE A 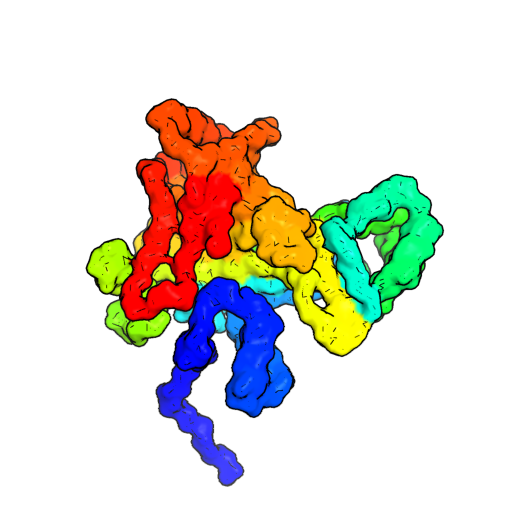C 1
ATOM 1537 O O . ILE A 1 193 ? -16.523 -8.839 17.079 1.00 66.75 193 ILE A O 1
ATOM 1541 N N . THR A 1 194 ? -16.611 -6.605 17.048 1.00 66.38 194 THR A N 1
ATOM 1542 C CA . THR A 1 194 ? -15.450 -6.438 17.919 1.00 66.38 194 THR A CA 1
ATOM 1543 C C . THR A 1 194 ? -15.900 -6.192 19.346 1.00 66.38 194 THR A C 1
ATOM 1545 O O . THR A 1 194 ? -17.044 -5.811 19.605 1.00 66.38 194 THR A O 1
ATOM 1548 N N . ARG A 1 195 ? -15.003 -6.423 20.302 1.00 63.34 195 ARG A N 1
ATOM 1549 C CA . ARG A 1 195 ? -15.303 -6.274 21.722 1.00 63.34 195 ARG A CA 1
ATOM 1550 C C . ARG A 1 195 ? -14.282 -5.386 22.413 1.00 63.34 195 ARG A C 1
ATOM 1552 O O . ARG A 1 195 ? -13.137 -5.282 21.985 1.00 63.34 195 ARG A O 1
ATOM 1559 N N . ASN A 1 196 ? -14.736 -4.686 23.445 1.00 59.75 196 ASN A N 1
ATOM 1560 C CA . ASN A 1 196 ? -13.919 -3.756 24.210 1.00 59.75 196 ASN A CA 1
ATOM 1561 C C . ASN A 1 196 ? -13.047 -4.497 25.245 1.00 59.75 196 ASN A C 1
ATOM 1563 O O . ASN A 1 196 ? -13.141 -5.711 25.426 1.00 59.75 196 ASN A O 1
ATOM 1567 N N . THR A 1 197 ? -12.227 -3.751 25.988 1.00 52.66 197 THR A N 1
ATOM 1568 C CA . THR A 1 197 ? -11.322 -4.298 27.019 1.00 52.66 197 THR A CA 1
ATOM 1569 C C . THR A 1 197 ? -12.033 -4.955 28.207 1.00 52.66 197 THR A C 1
ATOM 1571 O O . THR A 1 197 ? -11.393 -5.654 28.991 1.00 52.66 197 THR A O 1
ATOM 1574 N N . ARG A 1 198 ? -13.348 -4.752 28.349 1.00 59.03 198 ARG A N 1
ATOM 1575 C CA . ARG A 1 198 ? -14.209 -5.387 29.360 1.00 59.03 198 ARG A CA 1
ATOM 1576 C C . ARG A 1 198 ? -14.933 -6.621 28.821 1.00 59.03 198 ARG A C 1
ATOM 1578 O O . ARG A 1 198 ? -15.671 -7.263 29.560 1.00 59.03 198 ARG A O 1
ATOM 1585 N N . GLY A 1 199 ? -14.719 -6.956 27.551 1.00 59.91 199 GLY A N 1
ATOM 1586 C CA . GLY A 1 199 ? -15.363 -8.071 26.875 1.00 59.91 199 GLY A CA 1
ATOM 1587 C C . GLY A 1 199 ? -16.763 -7.765 26.342 1.00 59.91 199 GLY A C 1
ATOM 1588 O O . GLY A 1 199 ? -17.430 -8.675 25.867 1.00 59.91 199 GLY A O 1
ATOM 1589 N N . GLU A 1 200 ? -17.229 -6.520 26.394 1.00 71.56 200 GLU A N 1
ATOM 1590 C CA . GLU A 1 200 ? -18.550 -6.113 25.897 1.00 71.56 200 GLU A CA 1
ATOM 1591 C C . GLU A 1 200 ? -18.485 -5.773 24.403 1.00 71.56 200 GLU A C 1
ATOM 1593 O O . GLU A 1 200 ? -17.406 -5.481 23.881 1.00 71.56 200 GLU A O 1
ATOM 1598 N N . ARG A 1 201 ? -19.631 -5.766 23.707 1.00 75.56 201 ARG A N 1
ATOM 1599 C CA . ARG A 1 201 ? -19.699 -5.368 22.292 1.00 75.56 201 ARG A CA 1
ATOM 1600 C C . ARG A 1 201 ? -19.137 -3.955 22.104 1.00 75.56 201 ARG A C 1
ATOM 1602 O O . ARG A 1 201 ? -19.504 -3.026 22.824 1.00 75.56 201 ARG A O 1
ATOM 1609 N N . ASN A 1 202 ? -18.233 -3.782 21.146 1.00 74.00 202 ASN A N 1
ATOM 1610 C CA . ASN A 1 202 ? -17.621 -2.492 20.868 1.00 74.00 202 ASN A CA 1
ATOM 1611 C C . ASN A 1 202 ? -18.531 -1.658 19.963 1.00 74.00 202 ASN A C 1
ATOM 1613 O O . ASN A 1 202 ? -18.565 -1.850 18.751 1.00 74.00 202 ASN A O 1
ATOM 1617 N N . ARG A 1 203 ? -19.232 -0.695 20.560 1.00 79.94 203 ARG A N 1
ATOM 1618 C CA . ARG A 1 203 ? -20.190 0.175 19.862 1.00 79.94 203 ARG A CA 1
ATOM 1619 C C . ARG A 1 203 ? -19.571 1.117 18.834 1.00 79.94 203 ARG A C 1
ATOM 1621 O O . ARG A 1 203 ? -20.302 1.632 18.005 1.00 79.94 203 ARG A O 1
ATOM 1628 N N . LEU A 1 204 ? -18.259 1.354 18.889 1.00 76.94 204 LEU A N 1
ATOM 1629 C CA . LEU A 1 204 ? -17.568 2.165 17.883 1.00 76.94 204 LEU A CA 1
ATOM 1630 C C . LEU A 1 204 ? -17.242 1.376 16.613 1.00 76.94 204 LEU A C 1
ATOM 1632 O O . LEU A 1 204 ? -16.893 1.993 15.614 1.00 76.94 204 LEU A O 1
ATOM 1636 N N . ASP A 1 205 ? -17.324 0.041 16.668 1.00 77.81 205 ASP A N 1
ATOM 1637 C CA . ASP A 1 205 ? -17.182 -0.850 15.517 1.00 77.81 205 ASP A CA 1
ATOM 1638 C C . ASP A 1 205 ? -16.011 -0.489 14.581 1.00 77.81 205 ASP A C 1
ATOM 1640 O O . ASP A 1 205 ? -16.237 -0.065 13.454 1.00 77.81 205 ASP A O 1
ATOM 1644 N N . PRO A 1 206 ? -14.743 -0.580 15.010 1.00 80.75 206 PRO A N 1
ATOM 1645 C CA . PRO A 1 206 ? -13.608 -0.267 14.145 1.00 80.75 206 PRO A CA 1
ATOM 1646 C C . PRO A 1 206 ? -13.657 -1.015 12.804 1.00 80.75 206 PRO A C 1
ATOM 1648 O O . PRO A 1 206 ? -14.094 -2.166 12.731 1.00 80.75 206 PRO A O 1
ATOM 1651 N N . PHE A 1 207 ? -13.206 -0.350 11.741 1.00 83.25 207 PHE A N 1
ATOM 1652 C CA . PHE A 1 207 ? -13.043 -0.939 10.414 1.00 83.25 207 PHE A CA 1
ATOM 1653 C C . PHE A 1 207 ? -11.574 -1.276 10.179 1.00 83.25 207 PHE A C 1
ATOM 1655 O O . PHE A 1 207 ? -10.726 -0.382 10.148 1.00 83.25 207 PHE A O 1
ATOM 1662 N N . PHE A 1 208 ? -11.276 -2.568 10.052 1.00 80.19 208 PHE A N 1
ATOM 1663 C CA . PHE A 1 208 ? -9.908 -3.062 9.903 1.00 80.19 208 PHE A CA 1
ATOM 1664 C C . PHE A 1 208 ? -9.530 -3.114 8.433 1.00 80.19 208 PHE A C 1
ATOM 1666 O O . PHE A 1 208 ? -10.246 -3.691 7.627 1.00 80.19 208 PHE A O 1
ATOM 1673 N N . ILE A 1 209 ? -8.405 -2.519 8.076 1.00 83.81 209 ILE A N 1
ATOM 1674 C CA . ILE A 1 209 ? -7.940 -2.407 6.701 1.00 83.81 209 ILE A CA 1
ATOM 1675 C C . ILE A 1 209 ? -6.533 -2.978 6.669 1.00 83.81 209 ILE A C 1
ATOM 1677 O O . ILE A 1 209 ? -5.585 -2.339 7.124 1.00 83.81 209 ILE A O 1
ATOM 1681 N N . ARG A 1 210 ? -6.397 -4.195 6.151 1.00 82.19 210 ARG A N 1
ATOM 1682 C CA . ARG A 1 210 ? -5.099 -4.829 5.939 1.00 82.19 210 ARG A CA 1
ATOM 1683 C C . ARG A 1 210 ? -4.587 -4.441 4.564 1.00 82.19 210 ARG A C 1
ATOM 1685 O O . ARG A 1 210 ? -5.290 -4.614 3.578 1.00 82.19 210 ARG A O 1
ATOM 1692 N N . ILE A 1 211 ? -3.372 -3.918 4.521 1.00 83.06 211 ILE A N 1
ATOM 1693 C CA . ILE A 1 211 ? -2.671 -3.542 3.302 1.00 83.06 211 ILE A CA 1
ATOM 1694 C C . ILE A 1 211 ? -1.572 -4.563 3.070 1.00 83.06 211 ILE A C 1
ATOM 1696 O O . ILE A 1 211 ? -0.709 -4.754 3.930 1.00 83.06 211 ILE A O 1
ATOM 1700 N N . GLU A 1 212 ? -1.568 -5.163 1.890 1.00 75.88 212 GLU A N 1
ATOM 1701 C CA . GLU A 1 212 ? -0.488 -6.017 1.429 1.00 75.88 212 GLU A CA 1
ATOM 1702 C C . GLU A 1 212 ? -0.040 -5.674 0.014 1.00 75.88 212 GLU A C 1
ATOM 1704 O O . GLU A 1 212 ? -0.765 -5.093 -0.793 1.00 75.88 212 GLU A O 1
ATOM 1709 N N . GLY A 1 213 ? 1.218 -6.015 -0.231 1.00 66.75 213 GLY A N 1
ATOM 1710 C CA . GLY A 1 213 ? 1.751 -6.298 -1.552 1.00 66.75 213 GLY A CA 1
ATOM 1711 C C . GLY A 1 213 ? 2.058 -7.784 -1.614 1.00 66.75 213 GLY A C 1
ATOM 1712 O O . GLY A 1 213 ? 2.383 -8.356 -0.562 1.00 66.75 213 GLY A O 1
ATOM 1713 N N . GLU A 1 214 ? 1.966 -8.389 -2.796 1.00 54.66 214 GLU A N 1
ATOM 1714 C CA . GLU A 1 214 ? 2.427 -9.754 -3.047 1.00 54.66 214 GLU A CA 1
ATOM 1715 C C . GLU A 1 214 ? 3.957 -9.853 -2.841 1.00 54.66 214 GLU A C 1
ATOM 1717 O O . GLU A 1 214 ? 4.774 -9.934 -3.759 1.00 54.66 214 GLU A O 1
ATOM 1722 N N . GLU A 1 215 ? 4.374 -9.898 -1.574 1.00 54.41 215 GLU A N 1
ATOM 1723 C CA . GLU A 1 215 ? 5.745 -10.188 -1.194 1.00 54.41 215 GLU A CA 1
ATOM 1724 C C . GLU A 1 215 ? 6.059 -11.624 -1.556 1.00 54.41 215 GLU A C 1
ATOM 1726 O O . GLU A 1 215 ? 5.659 -12.544 -0.847 1.00 54.41 215 GLU A O 1
ATOM 1731 N N . PHE A 1 216 ? 6.777 -11.777 -2.666 1.00 53.72 216 PHE A N 1
ATOM 1732 C CA . PHE A 1 216 ? 7.576 -12.940 -3.022 1.00 53.72 216 PHE A CA 1
ATOM 1733 C C . PHE A 1 216 ? 6.990 -14.262 -2.515 1.00 53.72 216 PHE A C 1
ATOM 1735 O O . PHE A 1 216 ? 7.621 -14.940 -1.711 1.00 53.72 216 PHE A O 1
ATOM 1742 N N . ASN A 1 217 ? 5.775 -14.634 -2.924 1.00 42.25 217 ASN A N 1
ATOM 1743 C CA . ASN A 1 217 ? 5.172 -15.850 -2.390 1.00 42.25 217 ASN A CA 1
ATOM 1744 C C . ASN A 1 217 ? 4.332 -16.607 -3.407 1.00 42.25 217 ASN A C 1
ATOM 1746 O O . ASN A 1 217 ? 3.355 -16.117 -3.960 1.00 42.25 217 ASN A O 1
ATOM 1750 N N . GLY A 1 218 ? 4.739 -17.863 -3.582 1.00 48.16 218 GLY A N 1
ATOM 1751 C CA . GLY A 1 218 ? 4.043 -18.883 -4.342 1.00 48.16 218 GLY A CA 1
ATOM 1752 C C . GLY A 1 218 ? 4.774 -19.234 -5.627 1.00 48.16 218 GLY A C 1
ATOM 1753 O O . GLY A 1 218 ? 4.557 -18.613 -6.661 1.00 48.16 218 GLY A O 1
ATOM 1754 N N . ALA A 1 219 ? 5.598 -20.285 -5.589 1.00 42.34 219 ALA A N 1
ATOM 1755 C CA . ALA A 1 219 ? 5.923 -21.018 -6.806 1.00 42.34 219 ALA A CA 1
ATOM 1756 C C . ALA A 1 219 ? 4.614 -21.602 -7.362 1.00 42.34 219 ALA A C 1
ATOM 1758 O O . ALA A 1 219 ? 4.181 -22.676 -6.943 1.00 42.34 219 ALA A O 1
ATOM 1759 N N . TYR A 1 220 ? 3.944 -20.885 -8.263 1.00 42.47 220 TYR A N 1
ATOM 1760 C CA . TYR A 1 220 ? 2.776 -21.416 -8.956 1.00 42.47 220 TYR A CA 1
ATOM 1761 C C . TYR A 1 220 ? 3.254 -22.076 -10.247 1.00 42.47 220 TYR A C 1
ATOM 1763 O O . TYR A 1 220 ? 3.450 -21.432 -11.287 1.00 42.47 220 TYR A O 1
ATOM 1771 N N . ALA A 1 221 ? 3.549 -23.375 -10.140 1.00 54.53 221 ALA A N 1
ATOM 1772 C CA . ALA A 1 221 ? 4.454 -24.054 -11.065 1.00 54.53 221 ALA A CA 1
ATOM 1773 C C . ALA A 1 221 ? 5.797 -23.288 -11.146 1.00 54.53 221 ALA A C 1
ATOM 1775 O O . ALA A 1 221 ? 6.147 -22.558 -10.226 1.00 54.53 221 ALA A O 1
ATOM 1776 N N . ASN A 1 222 ? 6.595 -23.450 -12.198 1.00 60.03 222 ASN A N 1
ATOM 1777 C CA . ASN A 1 222 ? 7.911 -22.799 -12.326 1.00 60.03 222 ASN A CA 1
ATOM 1778 C C . ASN A 1 222 ? 7.832 -21.266 -12.567 1.00 60.03 222 ASN A C 1
ATOM 1780 O O . ASN A 1 222 ? 8.567 -20.745 -13.401 1.00 60.03 222 ASN A O 1
ATOM 1784 N N . ASN A 1 223 ? 6.912 -20.549 -11.913 1.00 69.25 223 ASN A N 1
ATOM 1785 C CA . ASN A 1 223 ? 6.714 -19.105 -12.011 1.00 69.25 223 ASN A CA 1
ATOM 1786 C C . ASN A 1 223 ? 6.777 -18.467 -10.622 1.00 69.25 223 ASN A C 1
ATOM 1788 O O . ASN A 1 223 ? 6.249 -19.021 -9.661 1.00 69.25 223 ASN A O 1
ATOM 1792 N N . TYR A 1 224 ? 7.364 -17.278 -10.560 1.00 74.62 224 TYR A N 1
ATOM 1793 C CA . TYR A 1 224 ? 7.435 -16.434 -9.378 1.00 74.62 224 TYR A CA 1
ATOM 1794 C C . TYR A 1 224 ? 6.978 -15.028 -9.750 1.00 74.62 224 TYR A C 1
ATOM 1796 O O . TYR A 1 224 ? 7.188 -14.568 -10.878 1.00 74.62 224 TYR A O 1
ATOM 1804 N N . TYR A 1 225 ? 6.367 -14.362 -8.784 1.00 75.25 225 TYR A N 1
ATOM 1805 C CA . TYR A 1 225 ? 5.889 -12.994 -8.895 1.00 75.25 225 TYR A CA 1
ATOM 1806 C C . TYR A 1 225 ? 6.599 -12.157 -7.841 1.00 75.25 225 TYR A C 1
ATOM 1808 O O . TYR A 1 225 ? 6.914 -12.652 -6.753 1.00 75.25 225 TYR A O 1
ATOM 1816 N N . ALA A 1 226 ? 6.944 -10.932 -8.208 1.00 73.25 226 ALA A N 1
ATOM 1817 C CA . ALA A 1 226 ? 7.633 -10.020 -7.322 1.00 73.25 226 ALA A CA 1
ATOM 1818 C C . ALA A 1 226 ? 7.113 -8.601 -7.505 1.00 73.25 226 ALA A C 1
ATOM 1820 O O . ALA A 1 226 ? 6.715 -8.190 -8.595 1.00 73.25 226 ALA A O 1
ATOM 1821 N N . ASP A 1 227 ? 7.211 -7.868 -6.413 1.00 71.19 227 ASP A N 1
ATOM 1822 C CA . ASP A 1 227 ? 6.905 -6.458 -6.333 1.00 71.19 227 ASP A CA 1
ATOM 1823 C C . ASP A 1 227 ? 8.196 -5.648 -6.496 1.00 71.19 227 ASP A C 1
ATOM 1825 O O . ASP A 1 227 ? 9.224 -5.953 -5.873 1.00 71.19 227 ASP A O 1
ATOM 1829 N N . ALA A 1 228 ? 8.154 -4.575 -7.283 1.00 68.38 228 ALA A N 1
ATOM 1830 C CA . ALA A 1 228 ? 9.074 -3.457 -7.105 1.00 68.38 228 ALA A CA 1
ATOM 1831 C C . ALA A 1 228 ? 8.926 -2.850 -5.695 1.00 68.38 228 ALA A C 1
ATOM 1833 O O . ALA A 1 228 ? 7.888 -2.980 -5.056 1.00 68.38 228 ALA A O 1
ATOM 1834 N N . VAL A 1 229 ? 9.938 -2.135 -5.190 1.00 73.38 229 VAL A N 1
ATOM 1835 C CA . VAL A 1 229 ? 9.803 -1.432 -3.897 1.00 73.38 229 VAL A CA 1
ATOM 1836 C C . VAL A 1 229 ? 8.621 -0.467 -3.942 1.00 73.38 229 VAL A C 1
ATOM 1838 O O . VAL A 1 229 ? 8.514 0.353 -4.854 1.00 73.38 229 VAL A O 1
ATOM 1841 N N . TYR A 1 230 ? 7.760 -0.533 -2.930 1.00 76.00 230 TYR A N 1
ATOM 1842 C CA . TYR A 1 230 ? 6.577 0.317 -2.825 1.00 76.00 230 TYR A CA 1
ATOM 1843 C C . TYR A 1 230 ? 6.840 1.612 -2.059 1.00 76.00 230 TYR A C 1
ATOM 1845 O O . TYR A 1 230 ? 7.738 1.721 -1.225 1.00 76.00 230 TYR A O 1
ATOM 1853 N N . GLN A 1 231 ? 6.015 2.608 -2.344 1.00 85.50 231 GLN A N 1
ATOM 1854 C CA . GLN A 1 231 ? 5.741 3.736 -1.472 1.00 85.50 231 GLN A CA 1
ATOM 1855 C C . GLN A 1 231 ? 4.239 3.788 -1.261 1.00 85.50 231 GLN A C 1
ATOM 1857 O O . GLN A 1 231 ? 3.489 4.098 -2.186 1.00 85.50 231 GLN A O 1
ATOM 1862 N N . ILE A 1 232 ? 3.802 3.466 -0.048 1.00 89.56 232 ILE A N 1
ATOM 1863 C CA . ILE A 1 232 ? 2.385 3.495 0.303 1.00 89.56 232 ILE A CA 1
ATOM 1864 C C . ILE A 1 232 ? 2.034 4.902 0.761 1.00 89.56 232 ILE A C 1
ATOM 1866 O O . ILE A 1 232 ? 2.620 5.410 1.714 1.00 89.56 232 ILE A O 1
ATOM 1870 N N . THR A 1 233 ? 1.050 5.507 0.111 1.00 93.12 233 THR A N 1
ATOM 1871 C CA . THR A 1 233 ? 0.444 6.771 0.524 1.00 93.12 233 THR A CA 1
ATOM 1872 C C . THR A 1 233 ? -1.021 6.530 0.833 1.00 93.12 233 THR A C 1
ATOM 1874 O O . THR A 1 233 ? -1.773 6.085 -0.028 1.00 93.12 233 THR A O 1
ATOM 1877 N N . ILE A 1 234 ? -1.450 6.848 2.047 1.00 94.06 234 ILE A N 1
ATOM 1878 C CA . ILE A 1 234 ? -2.854 6.815 2.442 1.00 94.06 234 ILE A CA 1
ATOM 1879 C C . ILE A 1 234 ? -3.316 8.262 2.585 1.00 94.06 234 ILE A C 1
ATOM 1881 O O . ILE A 1 234 ? -2.808 8.995 3.432 1.00 94.06 234 ILE A O 1
ATOM 1885 N N . ASN A 1 235 ? -4.272 8.669 1.756 1.00 95.00 235 ASN A N 1
ATOM 1886 C CA . ASN A 1 235 ? -4.885 9.989 1.812 1.00 95.00 235 ASN A CA 1
ATOM 1887 C C . ASN A 1 235 ? -6.220 9.889 2.550 1.00 95.00 235 ASN A C 1
ATOM 1889 O O . ASN A 1 235 ? -7.185 9.323 2.026 1.00 95.00 235 ASN A O 1
ATOM 1893 N N . ASN A 1 236 ? -6.290 10.459 3.750 1.00 92.38 236 ASN A N 1
ATOM 1894 C CA . ASN A 1 236 ? -7.549 10.635 4.458 1.00 92.38 236 ASN A CA 1
ATOM 1895 C C . ASN A 1 236 ? -8.220 11.929 4.000 1.00 92.38 236 ASN A C 1
ATOM 1897 O O . ASN A 1 236 ? -7.837 13.008 4.446 1.00 92.38 236 ASN A O 1
ATOM 1901 N N . LYS A 1 237 ? -9.230 11.821 3.134 1.00 93.75 237 LYS A N 1
ATOM 1902 C CA . LYS A 1 237 ? -9.964 12.977 2.589 1.00 93.75 237 LYS A CA 1
ATOM 1903 C C . LYS A 1 237 ? -11.285 13.234 3.295 1.00 93.75 237 LYS A C 1
ATOM 1905 O O . LYS A 1 237 ? -12.076 14.067 2.859 1.00 93.75 237 LYS A O 1
ATOM 1910 N N . VAL A 1 238 ? -11.546 12.494 4.367 1.00 90.50 238 VAL A N 1
ATOM 1911 C CA . VAL A 1 238 ? -12.840 12.482 5.026 1.00 90.50 238 VAL A CA 1
ATOM 1912 C C . VAL A 1 238 ? -12.711 12.596 6.538 1.00 90.50 238 VAL A C 1
ATOM 1914 O O . VAL A 1 238 ? -11.811 12.026 7.148 1.00 90.50 238 VAL A O 1
ATOM 1917 N N . ASN A 1 239 ? -13.623 13.352 7.147 1.00 90.81 239 ASN A N 1
ATOM 1918 C CA . ASN A 1 239 ? -13.677 13.495 8.593 1.00 90.81 239 ASN A CA 1
ATOM 1919 C C . ASN A 1 239 ? -14.402 12.293 9.213 1.00 90.81 239 ASN A C 1
ATOM 1921 O O . ASN A 1 239 ? -15.586 12.100 8.945 1.00 90.81 239 ASN A O 1
ATOM 1925 N N . ASN A 1 240 ? -13.723 11.511 10.056 1.00 87.31 240 ASN A N 1
ATOM 1926 C CA . ASN A 1 240 ? -14.333 10.397 10.795 1.00 87.31 240 ASN A CA 1
ATOM 1927 C C . ASN A 1 240 ? -14.285 10.580 12.326 1.00 87.31 240 ASN A C 1
ATOM 1929 O O . ASN A 1 240 ? -14.301 9.606 13.081 1.00 87.31 240 ASN A O 1
ATOM 1933 N N . MET A 1 241 ? -14.240 11.824 12.807 1.00 82.44 241 MET A N 1
ATOM 1934 C CA . MET A 1 241 ? -14.225 12.124 14.242 1.00 82.44 241 MET A CA 1
ATOM 1935 C C . MET A 1 241 ? -15.572 11.860 14.929 1.00 82.44 241 MET A C 1
ATOM 1937 O O . MET A 1 241 ? -15.566 11.510 16.111 1.00 82.44 241 MET A O 1
ATOM 1941 N N . ASP A 1 242 ? -16.694 11.956 14.201 1.00 83.31 242 ASP A N 1
ATOM 1942 C CA . ASP A 1 242 ? -18.054 11.678 14.701 1.00 83.31 242 ASP A CA 1
ATOM 1943 C C . ASP A 1 242 ? -18.162 10.259 15.298 1.00 83.31 242 ASP A C 1
ATOM 1945 O O . ASP A 1 242 ? -17.564 9.306 14.799 1.00 83.31 242 ASP A O 1
ATOM 1949 N N . ASP A 1 243 ? -18.933 10.105 16.371 1.00 78.25 243 ASP A N 1
ATOM 1950 C CA . ASP A 1 243 ? -19.257 8.823 17.001 1.00 78.25 243 ASP A CA 1
ATOM 1951 C C . ASP A 1 243 ? -20.061 7.896 16.075 1.00 78.25 243 ASP A C 1
ATOM 1953 O O . ASP A 1 243 ? -19.997 6.681 16.238 1.00 78.25 243 ASP A O 1
ATOM 1957 N N . ASN A 1 244 ? -20.745 8.440 15.062 1.00 84.81 244 ASN A N 1
ATOM 1958 C CA . ASN A 1 244 ? -21.402 7.647 14.013 1.00 84.81 244 ASN A CA 1
ATOM 1959 C C . ASN A 1 244 ? -20.434 7.126 12.937 1.00 84.81 244 ASN A C 1
ATOM 1961 O O . ASN A 1 244 ? -20.845 6.368 12.055 1.00 84.81 244 ASN A O 1
ATOM 1965 N N . ALA A 1 245 ? -19.165 7.538 12.976 1.00 87.00 245 ALA A N 1
ATOM 1966 C CA . ALA A 1 245 ? -18.129 7.102 12.054 1.00 87.00 245 ALA A CA 1
ATOM 1967 C C . ALA A 1 245 ? -17.204 6.073 12.714 1.00 87.00 245 ALA A C 1
ATOM 1969 O O . ALA A 1 245 ? -16.691 6.278 13.823 1.00 87.00 245 ALA A O 1
ATOM 1970 N N . ARG A 1 246 ? -16.952 4.976 11.995 1.00 85.62 246 ARG A N 1
ATOM 1971 C CA . ARG A 1 246 ? -16.058 3.904 12.436 1.00 85.62 246 ARG A CA 1
ATOM 1972 C C . ARG A 1 246 ? -14.623 4.435 12.538 1.00 85.62 246 ARG A C 1
ATOM 1974 O O . ARG A 1 246 ? -14.139 5.084 11.601 1.00 85.62 246 ARG A O 1
ATOM 1981 N N . PRO A 1 247 ? -13.902 4.153 13.637 1.00 83.88 247 PRO A N 1
ATOM 1982 C CA . PRO A 1 247 ? -12.454 4.290 13.656 1.00 83.88 247 PRO A CA 1
ATOM 1983 C C . PRO A 1 247 ? -11.837 3.403 12.571 1.00 83.88 247 PRO A C 1
ATOM 1985 O O . PRO A 1 247 ? -12.215 2.238 12.446 1.00 83.88 247 PRO A O 1
ATOM 1988 N N . LEU A 1 248 ? -10.883 3.929 11.805 1.00 86.94 248 LEU A N 1
ATOM 1989 C CA . LEU A 1 248 ? -10.189 3.150 10.775 1.00 86.94 248 LEU A CA 1
ATOM 1990 C C . LEU A 1 248 ? -8.886 2.590 11.341 1.00 86.94 248 LEU A C 1
ATOM 1992 O O . LEU A 1 248 ? -8.116 3.323 11.958 1.00 86.94 248 LEU A O 1
ATOM 1996 N N . ILE A 1 249 ? -8.635 1.301 11.144 1.00 84.50 249 ILE A N 1
ATOM 1997 C CA . ILE A 1 249 ? -7.416 0.631 11.603 1.00 84.50 249 ILE A CA 1
ATOM 1998 C C . ILE A 1 249 ? -6.663 0.141 10.376 1.00 84.50 249 ILE A C 1
ATOM 2000 O O . ILE A 1 249 ? -7.020 -0.879 9.801 1.00 84.50 249 ILE A O 1
ATOM 2004 N N . PHE A 1 250 ? -5.621 0.865 9.981 1.00 85.81 250 PHE A N 1
ATOM 2005 C CA . PHE A 1 250 ? -4.720 0.440 8.917 1.00 85.81 250 PHE A CA 1
ATOM 2006 C C . PHE A 1 250 ? -3.660 -0.489 9.481 1.00 85.81 250 PHE A C 1
ATOM 2008 O O . PHE A 1 250 ? -2.949 -0.122 10.413 1.00 85.81 250 PHE A O 1
ATOM 2015 N N . TYR A 1 251 ? -3.535 -1.668 8.892 1.00 82.25 251 TYR A N 1
ATOM 2016 C CA . TYR A 1 251 ? -2.506 -2.639 9.203 1.00 82.25 251 TYR A CA 1
ATOM 2017 C C . TYR A 1 251 ? -1.619 -2.852 7.984 1.00 82.25 251 TYR A C 1
ATOM 2019 O O . TYR A 1 251 ? -2.095 -3.249 6.924 1.00 82.25 251 TYR A O 1
ATOM 2027 N N . TYR A 1 252 ? -0.325 -2.619 8.151 1.00 82.00 252 TYR A N 1
ATOM 2028 C CA . TYR A 1 252 ? 0.688 -2.885 7.149 1.00 82.00 252 TYR A CA 1
ATOM 2029 C C . TYR A 1 252 ? 1.897 -3.534 7.818 1.00 82.00 252 TYR A C 1
ATOM 2031 O O . TYR A 1 252 ? 2.554 -2.935 8.667 1.00 82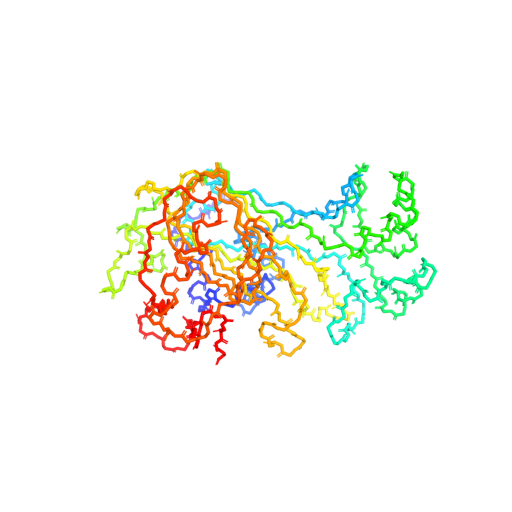.00 252 TYR A O 1
ATOM 2039 N N . SER A 1 253 ? 2.206 -4.773 7.441 1.00 72.06 253 SER A N 1
ATOM 2040 C CA . SER A 1 253 ? 3.272 -5.539 8.093 1.00 72.06 253 SER A CA 1
ATOM 2041 C C . SER A 1 253 ? 4.667 -4.957 7.863 1.00 72.06 253 SER A C 1
ATOM 2043 O O . SER A 1 253 ? 5.560 -5.242 8.653 1.00 72.06 253 SER A O 1
ATOM 2045 N N . GLY A 1 254 ? 4.874 -4.180 6.792 1.00 73.06 254 GLY A N 1
ATOM 2046 C CA . GLY A 1 254 ? 6.205 -3.775 6.332 1.00 73.06 254 GLY A CA 1
ATOM 2047 C C . GLY A 1 254 ? 7.027 -4.931 5.731 1.00 73.06 254 GLY A C 1
ATOM 2048 O O . GLY A 1 254 ? 6.487 -6.034 5.609 1.00 73.06 254 GLY A O 1
ATOM 2049 N N . PRO A 1 255 ? 8.295 -4.669 5.344 1.00 69.69 255 PRO A N 1
ATOM 2050 C CA . PRO A 1 255 ? 9.233 -5.632 4.743 1.00 69.69 255 PRO A CA 1
ATOM 2051 C C . PRO A 1 255 ? 9.330 -6.970 5.457 1.00 69.69 255 PRO A C 1
ATOM 2053 O O . PRO A 1 255 ? 9.475 -7.007 6.677 1.00 69.69 255 PRO A O 1
ATOM 2056 N N . MET A 1 256 ? 9.266 -8.048 4.672 1.00 65.81 256 MET A N 1
ATOM 2057 C CA . MET A 1 256 ? 9.705 -9.389 5.048 1.00 65.81 256 MET A CA 1
ATOM 2058 C C . MET A 1 256 ? 10.797 -9.893 4.099 1.00 65.81 256 MET A C 1
ATOM 2060 O O . MET A 1 256 ? 10.772 -9.653 2.887 1.00 65.81 256 MET A O 1
ATOM 2064 N N . ASP A 1 257 ? 11.793 -10.573 4.664 1.00 66.88 257 ASP A N 1
ATOM 2065 C CA . ASP A 1 257 ? 12.894 -11.141 3.899 1.00 66.88 257 ASP A CA 1
ATOM 2066 C C . ASP A 1 257 ? 12.491 -12.503 3.312 1.00 66.88 257 ASP A C 1
ATOM 2068 O O . ASP A 1 257 ? 11.411 -13.040 3.566 1.00 66.88 257 ASP A O 1
ATOM 2072 N N . VAL A 1 258 ? 13.397 -13.112 2.547 1.00 62.69 258 VAL A N 1
ATOM 2073 C CA . VAL A 1 258 ? 13.182 -14.441 1.946 1.00 62.69 258 VAL A CA 1
ATOM 2074 C C . VAL A 1 258 ? 12.995 -15.576 2.966 1.00 62.69 258 VAL A C 1
ATOM 2076 O O . VAL A 1 258 ? 12.617 -16.679 2.578 1.00 62.69 258 VAL A O 1
ATOM 2079 N N . ASN A 1 259 ? 13.273 -15.334 4.249 1.00 63.94 259 ASN A N 1
ATOM 2080 C CA . ASN A 1 259 ? 13.095 -16.282 5.347 1.00 63.94 259 ASN A CA 1
ATOM 2081 C C . ASN A 1 259 ? 11.841 -15.975 6.188 1.00 63.94 259 ASN A C 1
ATOM 2083 O O . ASN A 1 259 ? 11.629 -16.624 7.213 1.00 63.94 259 ASN A O 1
ATOM 2087 N N . GLY A 1 260 ? 11.026 -14.992 5.788 1.00 62.03 260 GLY A N 1
ATOM 2088 C CA . GLY A 1 260 ? 9.844 -14.553 6.532 1.00 62.03 260 GLY A CA 1
ATOM 2089 C C . GLY A 1 260 ? 10.166 -13.699 7.762 1.00 62.03 260 GLY A C 1
ATOM 2090 O O . GLY A 1 260 ? 9.341 -13.578 8.668 1.00 62.03 260 GLY A O 1
ATOM 2091 N N . LYS A 1 261 ? 11.366 -13.118 7.842 1.00 62.72 261 LYS A N 1
ATOM 2092 C CA . LYS A 1 261 ? 11.756 -12.227 8.934 1.00 62.72 261 LYS A CA 1
ATOM 2093 C C . LYS A 1 261 ? 11.229 -10.818 8.681 1.00 62.72 261 LYS A C 1
ATOM 2095 O O . LYS A 1 261 ? 11.644 -10.147 7.742 1.00 62.72 261 LYS A O 1
ATOM 2100 N N . ALA A 1 262 ? 10.331 -10.374 9.555 1.00 61.12 262 ALA A N 1
ATOM 2101 C CA . ALA A 1 262 ? 9.721 -9.051 9.498 1.00 61.12 262 ALA A CA 1
ATOM 2102 C C . ALA A 1 262 ? 10.722 -7.921 9.815 1.00 61.12 262 ALA A C 1
ATOM 2104 O O . ALA A 1 262 ? 11.624 -8.087 10.637 1.00 61.12 262 ALA A O 1
ATOM 2105 N N . GLY A 1 263 ? 10.550 -6.763 9.176 1.00 61.28 263 GLY A N 1
ATOM 2106 C CA . GLY A 1 263 ? 11.447 -5.605 9.284 1.00 61.28 263 GLY A CA 1
ATOM 2107 C C . GLY A 1 263 ? 12.705 -5.684 8.423 1.00 61.28 263 GLY A C 1
ATOM 2108 O O . GLY A 1 263 ? 13.451 -4.711 8.341 1.00 61.28 263 GLY A O 1
ATOM 2109 N N . GLU A 1 264 ? 12.932 -6.809 7.755 1.00 65.62 264 GLU A N 1
ATOM 2110 C CA . GLU A 1 264 ? 14.035 -7.032 6.825 1.00 65.62 264 GLU A CA 1
ATOM 2111 C C . GLU A 1 264 ? 13.408 -7.349 5.465 1.00 65.62 264 GLU A C 1
ATOM 2113 O O . GLU A 1 264 ? 12.365 -7.975 5.443 1.00 65.62 264 GLU A O 1
ATOM 2118 N N . GLY A 1 265 ? 13.942 -6.873 4.335 1.00 65.31 265 GLY A N 1
ATOM 2119 C CA . GLY A 1 265 ? 13.368 -7.170 3.007 1.00 65.31 265 GLY A CA 1
ATOM 2120 C C . GLY A 1 265 ? 12.923 -5.956 2.181 1.00 65.31 265 GLY A C 1
ATOM 2121 O O . GLY A 1 265 ? 13.461 -4.861 2.341 1.00 65.31 265 GLY A O 1
ATOM 2122 N N . ARG A 1 266 ? 11.995 -6.181 1.232 1.00 59.50 266 ARG A N 1
ATOM 2123 C CA . ARG A 1 266 ? 11.763 -5.314 0.049 1.00 59.50 266 ARG A CA 1
ATOM 2124 C C . ARG A 1 266 ? 10.479 -4.466 0.060 1.00 59.50 266 ARG A C 1
ATOM 2126 O O . ARG A 1 266 ? 10.397 -3.539 -0.748 1.00 59.50 266 ARG A O 1
ATOM 2133 N N . LYS A 1 267 ? 9.473 -4.757 0.902 1.00 60.75 267 LYS A N 1
ATOM 2134 C CA . LYS A 1 267 ? 8.224 -3.957 0.964 1.00 60.75 267 LYS A CA 1
ATOM 2135 C C . LYS A 1 267 ? 8.507 -2.494 1.275 1.00 60.75 267 LYS A C 1
ATOM 2137 O O . LYS A 1 267 ? 9.579 -2.132 1.759 1.00 60.75 267 LYS A O 1
ATOM 2142 N N . SER A 1 268 ? 7.478 -1.674 1.050 1.00 57.88 268 SER A N 1
ATOM 2143 C CA . SER A 1 268 ? 7.475 -0.232 1.292 1.00 57.88 268 SER A CA 1
ATOM 2144 C C . SER A 1 268 ? 8.279 0.150 2.524 1.00 57.88 268 SER A C 1
ATOM 2146 O O . SER A 1 268 ? 7.871 -0.117 3.656 1.00 57.88 268 SER A O 1
ATOM 2148 N N . LEU A 1 269 ? 9.413 0.805 2.280 1.00 64.56 269 LEU A N 1
ATOM 2149 C CA . LEU A 1 269 ? 10.257 1.357 3.333 1.00 64.56 269 LEU A CA 1
ATOM 2150 C C . LEU A 1 269 ? 9.527 2.480 4.066 1.00 64.56 269 LEU A C 1
ATOM 2152 O O . LEU A 1 269 ? 9.835 2.764 5.220 1.00 64.56 269 LEU A O 1
ATOM 2156 N N . THR A 1 270 ? 8.575 3.134 3.392 1.00 81.88 270 THR A N 1
ATOM 2157 C CA . THR A 1 270 ? 7.872 4.305 3.911 1.00 81.88 270 THR A CA 1
ATOM 2158 C C . THR A 1 270 ? 6.368 4.203 3.702 1.00 81.88 270 THR A C 1
ATOM 2160 O O . THR A 1 270 ? 5.907 3.945 2.593 1.00 81.88 270 THR A O 1
ATOM 2163 N N . VAL A 1 271 ? 5.598 4.438 4.759 1.00 87.06 271 VAL A N 1
ATOM 2164 C CA . VAL A 1 271 ? 4.153 4.662 4.704 1.00 87.06 271 VAL A CA 1
ATOM 2165 C C . VAL A 1 271 ? 3.907 6.143 4.948 1.00 87.06 271 VAL A C 1
ATOM 2167 O O . VAL A 1 271 ? 4.227 6.665 6.012 1.00 87.06 271 VAL A O 1
ATOM 2170 N N . THR A 1 272 ? 3.351 6.834 3.962 1.00 90.69 272 THR A N 1
ATOM 2171 C CA . THR A 1 272 ? 2.941 8.231 4.090 1.00 90.69 272 THR A CA 1
ATOM 2172 C C . THR A 1 272 ? 1.460 8.292 4.434 1.00 90.69 272 THR A C 1
ATOM 2174 O O . THR A 1 272 ? 0.626 7.794 3.685 1.00 90.69 272 THR A O 1
ATOM 2177 N N . PHE A 1 273 ? 1.123 8.917 5.556 1.00 88.75 273 PHE A N 1
ATOM 2178 C CA . PHE A 1 273 ? -0.245 9.198 5.968 1.00 88.75 273 PHE A CA 1
ATOM 2179 C C . PHE A 1 273 ? -0.527 10.687 5.778 1.00 88.75 273 PHE A C 1
ATOM 2181 O O . PHE A 1 273 ? 0.006 11.529 6.501 1.00 88.75 273 PHE A O 1
ATOM 2188 N N . ASN A 1 274 ? -1.322 11.011 4.767 1.00 90.50 274 ASN A N 1
ATOM 2189 C CA . ASN A 1 274 ? -1.660 12.375 4.397 1.00 90.50 274 ASN A CA 1
ATOM 2190 C C . ASN A 1 274 ? -3.077 12.708 4.872 1.00 90.50 274 ASN A C 1
ATOM 2192 O O . ASN A 1 274 ? -4.047 12.083 4.440 1.00 90.50 274 ASN A O 1
ATOM 2196 N N . LEU A 1 275 ? -3.190 13.681 5.772 1.00 85.12 275 LEU A N 1
ATOM 2197 C CA . LEU A 1 275 ? -4.464 14.152 6.294 1.00 85.12 275 LEU A CA 1
ATOM 2198 C C . LEU A 1 275 ? -4.939 15.351 5.474 1.00 85.12 275 LEU A C 1
ATOM 2200 O O . LEU A 1 275 ? -4.324 16.411 5.490 1.00 85.12 275 LEU A O 1
ATOM 2204 N N . GLU A 1 276 ? -6.051 15.180 4.770 1.00 91.94 276 GLU A N 1
ATOM 2205 C CA . GLU A 1 276 ? -6.832 16.254 4.134 1.00 91.94 276 GLU A CA 1
ATOM 2206 C C . GLU A 1 276 ? -8.153 16.504 4.900 1.00 91.94 276 GLU A C 1
ATOM 2208 O O . GLU A 1 276 ? -8.975 17.331 4.509 1.00 91.94 276 GLU A O 1
ATOM 2213 N N . ALA A 1 277 ? -8.371 15.757 5.988 1.00 89.94 277 ALA A N 1
ATOM 2214 C CA . ALA A 1 277 ? -9.469 15.883 6.936 1.00 89.94 277 ALA A CA 1
ATOM 2215 C C . ALA A 1 277 ? -9.086 15.246 8.286 1.00 89.94 277 ALA A C 1
ATOM 2217 O O . ALA A 1 277 ? -8.136 14.459 8.363 1.00 89.94 277 ALA A O 1
ATOM 2218 N N . ASP A 1 278 ? -9.854 15.549 9.337 1.00 82.62 278 ASP A N 1
ATOM 2219 C CA . ASP A 1 278 ? -9.628 15.002 10.678 1.00 82.62 278 ASP A CA 1
ATOM 2220 C C . ASP A 1 278 ? -9.824 13.482 10.724 1.00 82.62 278 ASP A C 1
ATOM 2222 O O . ASP A 1 278 ? -10.765 12.937 10.145 1.00 82.62 278 ASP A O 1
ATOM 2226 N N . PHE A 1 279 ? -8.951 12.802 11.460 1.00 83.75 279 PHE A N 1
ATOM 2227 C CA . PHE A 1 279 ? -8.873 11.351 11.496 1.00 83.75 279 PHE A CA 1
ATOM 2228 C C . PHE A 1 279 ? -8.983 10.786 12.915 1.00 83.75 279 PHE A C 1
ATOM 2230 O O . PHE A 1 279 ? -8.311 11.245 13.837 1.00 83.75 279 PHE A O 1
ATOM 2237 N N . LYS A 1 280 ? -9.760 9.712 13.064 1.00 82.12 280 LYS A N 1
ATOM 2238 C CA . LYS A 1 280 ? -9.886 8.865 14.251 1.00 82.12 280 LYS A CA 1
ATOM 2239 C C . LYS A 1 280 ? -9.532 7.423 13.894 1.00 82.12 280 LYS A C 1
ATOM 2241 O O . LYS A 1 280 ? -10.215 6.808 13.073 1.00 82.12 280 LYS A O 1
ATOM 2246 N N . GLY A 1 281 ? -8.515 6.845 14.528 1.00 78.69 281 GLY A N 1
ATOM 2247 C CA . GLY A 1 281 ? -8.126 5.476 14.188 1.00 78.69 281 GLY A CA 1
ATOM 2248 C C . GLY A 1 281 ? -6.725 5.050 14.599 1.00 78.69 281 GLY A C 1
ATOM 2249 O O . GLY A 1 281 ? -6.104 5.637 15.481 1.00 78.69 281 GLY A O 1
ATOM 2250 N N . ILE A 1 282 ? -6.233 3.994 13.961 1.00 78.94 282 ILE A N 1
ATOM 2251 C CA . ILE A 1 282 ? -4.906 3.431 14.203 1.00 78.94 282 ILE A CA 1
ATOM 2252 C C . ILE A 1 282 ? -4.177 3.274 12.869 1.00 78.94 282 ILE A C 1
ATOM 2254 O O . ILE A 1 282 ? -4.744 2.759 11.908 1.00 78.94 282 ILE A O 1
ATOM 2258 N N . LEU A 1 283 ? -2.908 3.677 12.831 1.00 81.62 283 LEU A N 1
ATOM 2259 C CA . LEU A 1 283 ? -1.970 3.312 11.775 1.00 81.62 283 LEU A CA 1
ATOM 2260 C C . LEU A 1 283 ? -0.934 2.351 12.356 1.00 81.62 283 LEU A C 1
ATOM 2262 O O . LEU A 1 283 ? -0.106 2.746 13.173 1.00 81.62 283 LEU A O 1
ATOM 2266 N N . PHE A 1 284 ? -0.993 1.091 11.946 1.00 77.69 284 PHE A N 1
ATOM 2267 C CA . PHE A 1 284 ? -0.115 0.028 12.408 1.00 77.69 284 PHE A CA 1
ATOM 2268 C C . PHE A 1 284 ? 0.852 -0.379 11.291 1.00 77.69 284 PHE A C 1
ATOM 2270 O O . PHE A 1 284 ? 0.491 -1.143 10.402 1.00 77.69 284 PHE A O 1
ATOM 2277 N N . ALA A 1 285 ? 2.076 0.145 11.341 1.00 79.19 285 ALA A N 1
ATOM 2278 C CA . ALA A 1 285 ? 3.156 -0.100 10.385 1.00 79.19 285 ALA A CA 1
ATOM 2279 C C . ALA A 1 285 ? 4.512 -0.319 11.098 1.00 79.19 285 ALA A C 1
ATOM 2281 O O . ALA A 1 285 ? 5.476 0.409 10.847 1.00 79.19 285 ALA A O 1
ATOM 2282 N N . PRO A 1 286 ? 4.612 -1.297 12.021 1.00 71.25 286 PRO A N 1
ATOM 2283 C CA . PRO A 1 286 ? 5.703 -1.411 13.000 1.00 71.25 286 PRO A CA 1
ATOM 2284 C C . PRO A 1 286 ? 7.093 -1.590 12.383 1.00 71.25 286 PRO A C 1
ATOM 2286 O O . PRO A 1 286 ? 8.079 -1.290 13.039 1.00 71.25 286 PRO A O 1
ATOM 2289 N N . ASN A 1 287 ? 7.166 -2.043 11.133 1.00 73.25 287 ASN A N 1
ATOM 2290 C CA . ASN A 1 287 ? 8.404 -2.350 10.419 1.00 73.25 287 ASN A CA 1
ATOM 2291 C C . ASN A 1 287 ? 8.724 -1.335 9.309 1.00 73.25 287 ASN A C 1
ATOM 2293 O O . ASN A 1 287 ? 9.526 -1.617 8.422 1.00 73.25 287 ASN A O 1
ATOM 2297 N N . SER A 1 288 ? 8.063 -0.178 9.310 1.00 78.00 288 SER A N 1
ATOM 2298 C CA . SER A 1 288 ? 8.226 0.840 8.272 1.00 78.00 288 SER A CA 1
ATOM 2299 C C . SER A 1 288 ? 8.496 2.216 8.866 1.00 78.00 288 SER A C 1
ATOM 2301 O O . SER A 1 288 ? 8.055 2.534 9.976 1.00 78.00 288 SER A O 1
ATOM 2303 N N . LEU A 1 289 ? 9.186 3.059 8.092 1.00 80.81 289 LEU A N 1
ATOM 2304 C CA . LEU A 1 289 ? 9.202 4.500 8.324 1.00 80.81 289 LEU A CA 1
ATOM 2305 C C . LEU A 1 289 ? 7.793 5.037 8.069 1.00 80.81 289 LEU A C 1
ATOM 2307 O O . LEU A 1 289 ? 7.219 4.787 7.013 1.00 80.81 289 LEU A O 1
ATOM 2311 N N . VAL A 1 290 ? 7.238 5.801 9.000 1.00 83.31 290 VAL A N 1
ATOM 2312 C CA . VAL A 1 290 ? 5.949 6.470 8.817 1.00 83.31 290 VAL A CA 1
ATOM 2313 C C . VAL A 1 290 ? 6.171 7.968 8.666 1.00 83.31 290 VAL A C 1
ATOM 2315 O O . VAL A 1 290 ? 6.747 8.612 9.538 1.00 83.31 290 VAL A O 1
ATOM 2318 N N . ARG A 1 291 ? 5.686 8.547 7.571 1.00 85.06 291 ARG A N 1
ATOM 2319 C CA . ARG A 1 291 ? 5.645 9.997 7.360 1.00 85.06 291 ARG A CA 1
ATOM 2320 C C . ARG A 1 291 ? 4.212 10.473 7.536 1.00 85.06 291 ARG A C 1
ATOM 2322 O O . ARG A 1 291 ? 3.324 9.955 6.871 1.00 85.06 291 ARG A O 1
ATOM 2329 N N . ILE A 1 292 ? 3.978 11.466 8.388 1.00 78.44 292 ILE A N 1
ATOM 2330 C CA . ILE A 1 292 ? 2.637 12.038 8.582 1.00 78.44 292 ILE A CA 1
ATOM 2331 C C . ILE A 1 292 ? 2.629 13.466 8.061 1.00 78.44 292 ILE A C 1
ATOM 2333 O O . ILE A 1 292 ? 3.431 14.294 8.488 1.00 78.44 292 ILE A O 1
ATOM 2337 N N . LEU A 1 293 ? 1.707 13.745 7.146 1.00 81.25 293 LEU A N 1
ATOM 2338 C CA . LEU A 1 293 ? 1.437 15.081 6.631 1.00 81.25 293 LEU A CA 1
ATOM 2339 C C . LEU A 1 293 ? 0.109 15.542 7.233 1.00 81.25 293 LEU A C 1
ATOM 2341 O O . LEU A 1 293 ? -0.956 15.187 6.736 1.00 81.25 293 LEU A O 1
ATOM 2345 N N . GLY A 1 294 ? 0.172 16.266 8.354 1.00 71.50 294 GLY A N 1
ATOM 2346 C CA . GLY A 1 294 ? -1.021 16.659 9.106 1.00 71.50 294 GLY A CA 1
ATOM 2347 C C . GLY A 1 294 ? -1.865 17.746 8.437 1.00 71.50 294 GLY A C 1
ATOM 2348 O O . GLY A 1 294 ? -3.073 17.778 8.634 1.00 71.50 294 GLY A O 1
ATOM 2349 N N . ASN A 1 295 ? -1.241 18.633 7.654 1.00 80.31 295 ASN A N 1
ATOM 2350 C CA . ASN A 1 295 ? -1.876 19.739 6.917 1.00 80.31 295 ASN A CA 1
ATOM 2351 C C . ASN A 1 295 ? -2.902 20.575 7.718 1.00 80.31 295 ASN A C 1
ATOM 2353 O O . ASN A 1 295 ? -3.841 21.119 7.144 1.00 80.31 295 ASN A O 1
ATOM 2357 N N . GLY A 1 296 ? -2.730 20.710 9.037 1.00 69.38 296 GLY A N 1
ATOM 2358 C CA . GLY A 1 296 ? -3.650 21.453 9.905 1.00 69.38 296 GLY A CA 1
ATOM 2359 C C . GLY A 1 296 ? -4.881 20.669 10.373 1.00 69.38 296 GLY A C 1
ATOM 2360 O O . GLY A 1 296 ? -5.776 21.269 10.962 1.00 69.38 296 GLY A O 1
ATOM 2361 N N . HIS A 1 297 ? -4.929 19.356 10.148 1.00 78.94 297 HIS A N 1
ATOM 2362 C CA . HIS A 1 297 ? -5.999 18.469 10.605 1.00 78.94 297 HIS A CA 1
ATOM 2363 C C . HIS A 1 297 ? -5.657 17.753 11.911 1.00 78.94 297 HIS A C 1
ATOM 2365 O O . HIS A 1 297 ? -4.504 17.698 12.349 1.00 78.94 297 HIS A O 1
ATOM 2371 N N . ASN A 1 298 ? -6.684 17.196 12.548 1.00 71.44 298 ASN A N 1
ATOM 2372 C CA . ASN A 1 298 ? -6.548 16.466 13.801 1.00 71.44 298 ASN A CA 1
ATOM 2373 C C . ASN A 1 298 ? -6.325 14.974 13.554 1.00 71.44 298 ASN A C 1
ATOM 2375 O O . ASN A 1 298 ? -6.993 14.365 12.723 1.00 71.44 298 ASN A O 1
ATOM 2379 N N . PHE A 1 299 ? -5.431 14.367 14.333 1.00 72.88 299 PHE A N 1
ATOM 2380 C CA . PHE A 1 299 ? -5.284 12.916 14.414 1.00 72.88 299 PHE A CA 1
ATOM 2381 C C . PHE A 1 299 ? -5.593 12.475 15.844 1.00 72.88 299 PHE A C 1
ATOM 2383 O O . PHE A 1 299 ? -4.877 12.823 16.785 1.00 72.88 299 PHE A O 1
ATOM 2390 N N . ARG A 1 300 ? -6.655 11.687 16.013 1.00 71.69 300 ARG A N 1
ATOM 2391 C CA . ARG A 1 300 ? -7.062 11.087 17.283 1.00 71.69 300 ARG A CA 1
ATOM 2392 C C . ARG A 1 300 ? -6.887 9.576 17.226 1.00 71.69 300 ARG A C 1
ATOM 2394 O O . ARG A 1 300 ? -7.743 8.854 16.717 1.00 71.69 300 ARG A O 1
ATOM 2401 N N . GLY A 1 301 ? -5.806 9.086 17.815 1.00 68.00 301 GLY A N 1
ATOM 2402 C CA . GLY A 1 301 ? -5.596 7.655 17.977 1.00 68.00 301 GLY A CA 1
ATOM 2403 C C . GLY A 1 301 ? -4.127 7.281 18.054 1.00 68.00 301 GLY A C 1
ATOM 2404 O O . GLY A 1 301 ? -3.350 7.999 18.677 1.00 68.00 301 GLY A O 1
ATOM 2405 N N . ILE A 1 302 ? -3.752 6.152 17.452 1.00 69.62 302 ILE A N 1
ATOM 2406 C CA . ILE A 1 302 ? -2.446 5.520 17.687 1.00 69.62 302 ILE A CA 1
ATOM 2407 C C . ILE A 1 302 ? -1.679 5.344 16.376 1.00 69.62 302 ILE A C 1
ATOM 2409 O O . ILE A 1 302 ? -2.228 4.865 15.387 1.00 69.62 302 ILE A O 1
ATOM 2413 N N . ILE A 1 303 ? -0.387 5.674 16.387 1.00 70.88 303 ILE A N 1
ATOM 2414 C CA . ILE A 1 303 ? 0.559 5.313 15.325 1.00 70.88 303 ILE A CA 1
ATOM 2415 C C . ILE A 1 303 ? 1.590 4.344 15.901 1.00 70.88 303 ILE A C 1
ATOM 2417 O O . ILE A 1 303 ? 2.251 4.645 16.896 1.00 70.88 303 ILE A O 1
ATOM 2421 N N . VAL A 1 304 ? 1.726 3.186 15.264 1.00 72.62 304 VAL A N 1
ATOM 2422 C CA . VAL A 1 304 ? 2.762 2.186 15.536 1.00 72.62 304 VAL A CA 1
ATOM 2423 C C . VAL A 1 304 ? 3.668 2.129 14.313 1.00 72.62 304 VAL A C 1
ATOM 2425 O O . VAL A 1 304 ? 3.192 1.865 13.214 1.00 72.62 304 VAL A O 1
ATOM 2428 N N . ALA A 1 305 ? 4.957 2.409 14.494 1.00 73.38 305 ALA A N 1
ATOM 2429 C CA . ALA A 1 305 ? 5.920 2.562 13.408 1.00 73.38 305 ALA A CA 1
ATOM 2430 C C . ALA A 1 305 ? 7.329 2.169 13.862 1.00 73.38 305 ALA A C 1
ATOM 2432 O O . ALA A 1 305 ? 7.637 2.276 15.051 1.00 73.38 305 ALA A O 1
ATOM 2433 N N . GLN A 1 306 ? 8.200 1.801 12.918 1.00 74.06 306 GLN A N 1
ATOM 2434 C CA . GLN A 1 306 ? 9.622 1.599 13.216 1.00 74.06 306 GLN A CA 1
ATOM 2435 C C . GLN A 1 306 ? 10.289 2.936 13.560 1.00 74.06 306 GLN A C 1
ATOM 2437 O O . GLN A 1 306 ? 11.022 3.076 14.537 1.00 74.06 306 GLN A O 1
ATOM 2442 N N . SER A 1 307 ? 10.007 3.935 12.732 1.00 71.94 307 SER A N 1
ATOM 2443 C CA . SER A 1 307 ? 10.474 5.308 12.872 1.00 71.94 307 SER A CA 1
ATOM 2444 C C . SER A 1 307 ? 9.422 6.255 12.304 1.00 71.94 307 SER A C 1
ATOM 2446 O O . SER A 1 307 ? 8.593 5.856 11.484 1.00 71.94 307 SER A O 1
ATOM 2448 N N . ILE A 1 308 ? 9.435 7.508 12.751 1.00 73.31 308 ILE A N 1
ATOM 2449 C CA . ILE A 1 308 ? 8.535 8.556 12.265 1.00 73.31 308 ILE A CA 1
ATOM 2450 C C . ILE A 1 308 ? 9.363 9.675 11.644 1.00 73.31 308 ILE A C 1
ATOM 2452 O O . ILE A 1 308 ? 10.350 10.121 12.224 1.00 73.31 308 ILE A O 1
ATOM 2456 N N . GLU A 1 309 ? 8.955 10.151 10.474 1.00 73.75 309 GLU A N 1
ATOM 2457 C CA . GLU A 1 309 ? 9.535 11.328 9.837 1.00 73.75 309 GLU A CA 1
ATOM 2458 C C . GLU A 1 309 ? 8.641 12.549 10.049 1.00 73.75 309 GLU A C 1
ATOM 2460 O O . GLU A 1 309 ? 7.460 12.539 9.691 1.00 73.75 309 GLU A O 1
ATOM 2465 N N . GLY A 1 310 ? 9.216 13.601 10.636 1.00 59.47 310 GLY A N 1
ATOM 2466 C CA . GLY A 1 310 ? 8.536 14.881 10.830 1.00 59.47 310 GLY A CA 1
ATOM 2467 C C . GLY A 1 310 ? 8.521 15.760 9.577 1.00 59.47 310 GLY A C 1
ATOM 2468 O O . GLY A 1 310 ? 9.221 15.488 8.602 1.00 59.47 310 GLY A O 1
ATOM 2469 N N . ALA A 1 311 ? 7.783 16.877 9.619 1.00 57.34 311 ALA A N 1
ATOM 2470 C CA . ALA A 1 311 ? 7.649 17.802 8.483 1.00 57.34 311 ALA A CA 1
ATOM 2471 C C . ALA A 1 311 ? 8.982 18.426 8.011 1.00 57.34 311 ALA A C 1
ATOM 2473 O O . ALA A 1 311 ? 9.095 18.870 6.871 1.00 57.34 311 ALA A O 1
ATOM 2474 N N . SER A 1 312 ? 10.008 18.441 8.867 1.00 63.53 312 SER A N 1
ATOM 2475 C CA . SER A 1 312 ? 11.367 18.899 8.549 1.00 63.53 312 SER A CA 1
ATOM 2476 C C . SER A 1 312 ? 12.244 17.843 7.857 1.00 63.53 312 SER A C 1
ATOM 2478 O O . SER A 1 312 ? 13.408 18.121 7.575 1.00 63.53 312 SER A O 1
ATOM 2480 N N . GLY A 1 313 ? 11.729 16.629 7.617 1.00 67.38 313 GLY A N 1
ATOM 2481 C CA . GLY A 1 313 ? 12.499 15.492 7.095 1.00 67.38 313 GLY A CA 1
ATOM 2482 C C . GLY A 1 313 ? 13.400 14.817 8.137 1.00 67.38 313 GLY A C 1
ATOM 2483 O O . GLY A 1 313 ? 14.177 13.922 7.809 1.00 67.38 313 GLY A O 1
ATOM 2484 N N . ILE A 1 314 ? 13.322 15.242 9.403 1.00 68.31 314 ILE A N 1
ATOM 2485 C CA . ILE A 1 314 ? 14.043 14.595 10.502 1.00 68.31 314 ILE A CA 1
ATOM 2486 C C . ILE A 1 314 ? 13.335 13.286 10.851 1.00 68.31 314 ILE A C 1
ATOM 2488 O O . ILE A 1 314 ? 12.122 13.264 11.072 1.00 68.31 314 ILE A O 1
ATOM 2492 N N . LYS A 1 315 ? 14.118 12.207 10.919 1.00 74.62 315 LYS A N 1
ATOM 2493 C CA . LYS A 1 315 ? 13.666 10.876 11.323 1.00 74.62 315 LYS A CA 1
ATOM 2494 C C . LYS A 1 315 ? 13.864 10.679 12.819 1.00 74.62 315 LYS A C 1
ATOM 2496 O O . LYS A 1 315 ? 14.909 11.032 13.365 1.00 74.62 315 LYS A O 1
ATOM 2501 N N . TYR A 1 316 ? 12.867 10.082 13.449 1.00 62.78 316 TYR A N 1
ATOM 2502 C CA . TYR A 1 316 ? 12.852 9.752 14.862 1.00 62.78 316 TYR A CA 1
ATOM 2503 C C . TYR A 1 316 ? 12.599 8.258 15.012 1.00 62.78 316 TYR A C 1
ATOM 2505 O O . TYR A 1 316 ? 11.511 7.774 14.697 1.00 62.78 316 TYR A O 1
ATOM 2513 N N . ASP A 1 317 ? 13.604 7.527 15.484 1.00 68.75 317 ASP A N 1
ATOM 2514 C CA . ASP A 1 317 ? 13.456 6.104 15.767 1.00 68.75 317 ASP A CA 1
ATOM 2515 C C . ASP A 1 317 ? 12.543 5.905 16.977 1.00 68.75 317 ASP A C 1
ATOM 2517 O O . ASP A 1 317 ? 12.657 6.597 17.996 1.00 68.75 317 ASP A O 1
ATOM 2521 N N . MET A 1 318 ? 11.610 4.963 16.866 1.00 62.34 318 MET A N 1
ATOM 2522 C CA . MET A 1 318 ? 10.703 4.650 17.960 1.00 62.34 318 MET A CA 1
ATOM 2523 C C . MET A 1 318 ? 11.424 3.733 18.948 1.00 62.34 318 MET A C 1
ATOM 2525 O O . MET A 1 318 ? 11.796 2.612 18.615 1.00 62.34 318 MET A O 1
ATOM 2529 N N . SER A 1 319 ? 11.628 4.221 20.173 1.00 54.72 319 SER A N 1
ATOM 2530 C CA . SER A 1 319 ? 12.280 3.459 21.243 1.00 54.72 319 SER A CA 1
ATOM 2531 C C . SER A 1 319 ? 11.529 2.163 21.559 1.00 54.72 319 SER A C 1
ATOM 2533 O O . SER A 1 319 ? 10.295 2.136 21.642 1.00 54.72 319 SER A O 1
ATOM 2535 N N . ASP A 1 320 ? 12.292 1.092 21.782 1.00 52.38 320 ASP A N 1
ATOM 2536 C CA . ASP A 1 320 ? 11.763 -0.200 22.221 1.00 52.38 320 ASP A CA 1
ATOM 2537 C C . ASP A 1 320 ? 11.327 -0.177 23.699 1.00 52.38 320 ASP A C 1
ATOM 2539 O O . ASP A 1 320 ? 10.452 -0.945 24.089 1.00 52.38 320 ASP A O 1
ATOM 2543 N N . ASN A 1 321 ? 11.880 0.725 24.520 1.00 50.88 321 ASN A N 1
ATOM 2544 C CA . ASN A 1 321 ? 11.637 0.791 25.965 1.00 50.88 321 ASN A CA 1
ATOM 2545 C C . ASN A 1 321 ? 10.887 2.067 26.349 1.00 50.88 321 ASN A C 1
ATOM 2547 O O . ASN A 1 321 ? 11.087 3.097 25.729 1.00 50.88 321 ASN A O 1
ATOM 2551 N N . ARG A 1 322 ? 10.074 2.020 27.411 1.00 45.75 322 ARG A N 1
ATOM 2552 C CA . ARG A 1 322 ? 9.422 3.209 27.984 1.00 45.75 322 ARG A CA 1
ATOM 2553 C C . ARG A 1 322 ? 10.390 3.960 28.901 1.00 45.75 322 ARG A C 1
ATOM 2555 O O . ARG A 1 322 ? 10.919 3.362 29.838 1.00 45.75 322 ARG A O 1
ATOM 2562 N N . SER A 1 323 ? 10.529 5.272 28.721 1.00 53.31 323 SER A N 1
ATOM 2563 C CA . SER A 1 323 ? 11.077 6.165 29.754 1.00 53.31 323 SER A CA 1
ATOM 2564 C C . SER A 1 323 ? 10.241 7.437 29.927 1.00 53.31 323 SER A C 1
ATOM 2566 O O . SER A 1 323 ? 9.644 7.932 28.975 1.00 53.31 323 SER A O 1
ATOM 2568 N N . ASP A 1 324 ? 10.213 8.000 31.140 1.00 50.47 324 ASP A N 1
ATOM 2569 C CA . ASP A 1 324 ? 9.463 9.234 31.455 1.00 50.47 324 ASP A CA 1
ATOM 2570 C C . ASP A 1 324 ? 9.966 10.463 30.665 1.00 50.47 324 ASP A C 1
ATOM 2572 O O . ASP A 1 324 ? 9.281 11.476 30.552 1.00 50.47 324 ASP A O 1
ATOM 2576 N N . TYR A 1 325 ? 11.161 10.371 30.073 1.00 53.06 325 TYR A N 1
ATOM 2577 C CA . TYR A 1 325 ? 11.726 11.380 29.175 1.00 53.06 325 TYR A CA 1
ATOM 2578 C C . TYR A 1 325 ? 11.063 11.379 27.783 1.00 53.06 325 TYR A C 1
ATOM 2580 O O . TYR A 1 325 ? 11.019 12.407 27.105 1.00 53.06 325 TYR A O 1
ATOM 2588 N N . GLU A 1 326 ? 10.515 10.243 27.347 1.00 53.44 326 GLU A N 1
ATOM 2589 C CA . GLU A 1 326 ? 9.992 10.077 25.987 1.00 53.44 326 GLU A CA 1
ATOM 2590 C C . GLU A 1 326 ? 8.632 10.750 25.773 1.00 53.44 326 GLU A C 1
ATOM 2592 O O . GLU A 1 326 ? 8.300 11.091 24.640 1.00 53.44 326 GLU A O 1
ATOM 2597 N N . GLU A 1 327 ? 7.852 10.991 26.829 1.00 51.25 327 GLU A N 1
ATOM 2598 C CA . GLU A 1 327 ? 6.540 11.643 26.722 1.00 51.25 327 GLU A CA 1
ATOM 2599 C C . GLU A 1 327 ? 6.664 13.096 26.234 1.00 51.25 327 GLU A C 1
ATOM 2601 O O . GLU A 1 327 ? 6.005 13.492 25.270 1.00 51.25 327 GLU A O 1
ATOM 2606 N N . GLY A 1 328 ? 7.583 13.870 26.824 1.00 54.16 328 GLY A N 1
ATOM 2607 C CA . GLY A 1 328 ? 7.872 15.240 26.387 1.00 54.16 328 GLY A CA 1
ATOM 2608 C C . GLY A 1 328 ? 8.519 15.300 24.999 1.00 54.16 328 GLY A C 1
ATOM 2609 O O . GLY A 1 328 ? 8.189 16.170 24.194 1.00 54.16 328 GLY A O 1
ATOM 2610 N N . PHE A 1 329 ? 9.399 14.344 24.691 1.00 57.22 329 PHE A N 1
ATOM 2611 C CA . PHE A 1 329 ? 10.052 14.231 23.385 1.00 57.22 329 PHE A CA 1
ATOM 2612 C C . PHE A 1 329 ? 9.056 13.941 22.253 1.00 57.22 329 PHE A C 1
ATOM 2614 O O . PHE A 1 329 ? 9.073 14.614 21.223 1.00 57.22 329 PHE A O 1
ATOM 2621 N N . LEU A 1 330 ? 8.141 12.989 22.449 1.00 54.06 330 LEU A N 1
ATOM 2622 C CA . LEU A 1 330 ? 7.135 12.656 21.442 1.00 54.06 330 LEU A CA 1
ATOM 2623 C C . LEU A 1 330 ? 6.082 13.734 21.298 1.00 54.06 330 LEU A C 1
ATOM 2625 O O . LEU A 1 330 ? 5.682 14.006 20.176 1.00 54.06 330 LEU A O 1
ATOM 2629 N N . SER A 1 331 ? 5.664 14.371 22.394 1.00 54.53 331 SER A N 1
ATOM 2630 C CA . SER A 1 331 ? 4.807 15.558 22.320 1.00 54.53 331 SER A CA 1
ATOM 2631 C C . SER A 1 331 ? 5.425 16.624 21.400 1.00 54.53 331 SER A C 1
ATOM 2633 O O . SER A 1 331 ? 4.760 17.157 20.510 1.00 54.53 331 SER A O 1
ATOM 2635 N N . GLY A 1 332 ? 6.748 16.814 21.494 1.00 58.12 332 GLY A N 1
ATOM 2636 C CA . GLY A 1 332 ? 7.525 17.617 20.550 1.00 58.12 332 GLY A CA 1
ATOM 2637 C C . GLY A 1 332 ? 7.468 17.106 19.104 1.00 58.12 332 GLY A C 1
ATOM 2638 O O . GLY A 1 332 ? 7.233 17.895 18.191 1.00 58.12 332 GLY A O 1
ATOM 2639 N N . ILE A 1 333 ? 7.631 15.802 18.863 1.00 58.25 333 ILE A N 1
ATOM 2640 C CA . ILE A 1 333 ? 7.519 15.208 17.516 1.00 58.25 333 ILE A CA 1
ATOM 2641 C C . ILE A 1 333 ? 6.123 15.442 16.925 1.00 58.25 333 ILE A C 1
ATOM 2643 O O . ILE A 1 333 ? 6.031 15.964 15.819 1.00 58.25 333 ILE A O 1
ATOM 2647 N N . TYR A 1 334 ? 5.052 15.135 17.665 1.00 57.06 334 TYR A N 1
ATOM 2648 C CA . TYR A 1 334 ? 3.664 15.284 17.211 1.00 57.06 334 TYR A CA 1
ATOM 2649 C C . TYR A 1 334 ? 3.305 16.739 16.897 1.00 57.06 334 TYR A C 1
ATOM 2651 O O . TYR A 1 334 ? 2.656 17.001 15.884 1.00 57.06 334 TYR A O 1
ATOM 2659 N N . SER A 1 335 ? 3.802 17.694 17.690 1.00 58.53 335 SER A N 1
ATOM 2660 C CA . SER A 1 335 ? 3.631 19.123 17.398 1.00 58.53 335 SER A CA 1
ATOM 2661 C C . SER A 1 335 ? 4.297 19.560 16.080 1.00 58.53 335 SER A C 1
ATOM 2663 O O . SER A 1 335 ? 3.831 20.491 15.429 1.00 58.53 335 SER A O 1
ATOM 2665 N N . ASN A 1 336 ? 5.335 18.843 15.630 1.00 55.12 336 ASN A N 1
ATOM 2666 C CA . ASN A 1 336 ? 6.038 19.081 14.364 1.00 55.12 336 ASN A CA 1
ATOM 2667 C C . ASN A 1 336 ? 5.462 18.296 13.167 1.00 55.12 336 ASN A C 1
ATOM 2669 O O . ASN A 1 336 ? 5.998 18.397 12.061 1.00 55.12 336 ASN A O 1
ATOM 2673 N N . LEU A 1 337 ? 4.382 17.525 13.350 1.00 56.31 337 LEU A N 1
ATOM 2674 C CA . LEU A 1 337 ? 3.684 16.820 12.260 1.00 56.31 337 LEU A CA 1
ATOM 2675 C C . LEU A 1 337 ? 2.644 17.699 11.541 1.00 56.31 337 LEU A C 1
ATOM 2677 O O . LEU A 1 337 ? 2.004 17.248 10.591 1.00 56.31 337 LEU A O 1
ATOM 2681 N N . GLY A 1 338 ? 2.464 18.949 11.983 1.00 52.31 338 GLY A N 1
ATOM 2682 C CA . GLY A 1 338 ? 1.465 19.867 11.427 1.00 52.31 338 GLY A CA 1
ATOM 2683 C C . GLY A 1 338 ? 0.025 19.516 11.817 1.00 52.31 338 GLY A C 1
ATOM 2684 O O . GLY A 1 338 ? -0.888 19.777 11.038 1.00 52.31 338 GLY A O 1
ATOM 2685 N N . LEU A 1 339 ? -0.168 18.899 12.987 1.00 54.25 339 LEU A N 1
ATOM 2686 C CA . LEU A 1 339 ? -1.476 18.555 13.558 1.00 54.25 339 LEU A CA 1
ATOM 2687 C C . LEU A 1 339 ? -1.997 19.712 14.429 1.00 54.25 339 LEU A C 1
ATOM 2689 O O . LEU A 1 339 ? -1.209 20.338 15.138 1.00 54.25 339 LEU A O 1
ATOM 2693 N N . HIS A 1 340 ? -3.303 20.003 14.383 1.00 38.66 340 HIS A N 1
ATOM 2694 C CA . HIS A 1 340 ? -3.895 21.145 15.104 1.00 38.66 340 HIS A CA 1
ATOM 2695 C C . HIS A 1 340 ? -4.186 20.828 16.586 1.00 38.66 340 HIS A C 1
ATOM 2697 O O . HIS A 1 340 ? -3.812 21.598 17.468 1.00 38.66 340 HIS A O 1
ATOM 2703 N N . GLU A 1 341 ? -4.789 19.673 16.877 1.00 44.94 341 GLU A N 1
ATOM 2704 C CA . GLU A 1 341 ? -4.990 19.123 18.222 1.00 44.94 341 GLU A CA 1
ATOM 2705 C C . GLU A 1 341 ? -4.704 17.612 18.226 1.00 44.94 341 GLU A C 1
ATOM 2707 O O . GLU A 1 341 ? -5.261 16.845 17.438 1.00 44.94 341 GLU A O 1
ATOM 2712 N N . THR A 1 342 ? -3.844 17.162 19.143 1.00 41.47 342 THR A N 1
ATOM 2713 C CA . THR A 1 342 ? -3.568 15.737 19.376 1.00 41.47 342 THR A CA 1
ATOM 2714 C C . THR A 1 342 ? -3.962 15.367 20.795 1.00 41.47 342 THR A C 1
ATOM 2716 O O . THR A 1 342 ? -3.368 15.853 21.760 1.00 41.47 342 THR A O 1
ATOM 2719 N N . THR A 1 343 ? -4.953 14.488 20.946 1.00 37.34 343 THR A N 1
ATOM 2720 C CA . THR A 1 343 ? -5.232 13.869 22.245 1.00 37.34 343 THR A CA 1
ATOM 2721 C C . THR A 1 343 ? -4.314 12.665 22.410 1.00 37.34 343 THR A C 1
ATOM 2723 O O . THR A 1 343 ? -4.483 11.652 21.735 1.00 37.34 343 THR A O 1
ATOM 2726 N N . TYR A 1 344 ? -3.324 12.808 23.287 1.00 39.81 344 TYR A N 1
ATOM 2727 C CA . TYR A 1 344 ? -2.414 11.738 23.675 1.00 39.81 344 TYR A CA 1
ATOM 2728 C C . TYR A 1 344 ? -3.196 10.644 24.406 1.00 39.81 344 TYR A C 1
ATOM 2730 O O . TYR A 1 344 ? -3.822 10.926 25.427 1.00 39.81 344 TYR A O 1
ATOM 2738 N N . ASP A 1 345 ? -3.141 9.405 23.920 1.00 36.19 345 ASP A N 1
ATOM 2739 C CA . ASP A 1 345 ? -3.326 8.265 24.815 1.00 36.19 345 ASP A CA 1
ATOM 2740 C C . ASP A 1 345 ? -1.955 7.951 25.418 1.00 36.19 345 ASP A C 1
ATOM 2742 O O . ASP A 1 345 ? -0.949 7.864 24.704 1.00 36.19 345 ASP A O 1
ATOM 2746 N N . GLY A 1 346 ? -1.891 7.879 26.745 1.00 30.83 346 GLY A N 1
ATOM 2747 C CA . GLY A 1 346 ? -0.654 7.580 27.453 1.00 30.83 346 GLY A CA 1
ATOM 2748 C C . GLY A 1 346 ? -0.080 6.262 26.937 1.00 30.83 346 GLY A C 1
ATOM 2749 O O . GLY A 1 346 ? -0.811 5.308 26.693 1.00 30.83 346 GLY A O 1
ATOM 2750 N N . PHE A 1 347 ? 1.239 6.205 26.754 1.00 32.59 347 PHE A N 1
ATOM 2751 C CA . PHE A 1 347 ? 1.953 5.022 26.279 1.00 32.59 347 PHE A CA 1
ATOM 2752 C C . PHE A 1 347 ? 1.432 3.721 26.900 1.00 32.59 347 PHE A C 1
ATOM 2754 O O . PHE A 1 347 ? 1.650 3.441 28.083 1.00 32.59 347 PHE A O 1
ATOM 2761 N N . GLY A 1 348 ? 0.858 2.875 26.059 1.00 28.75 348 GLY A N 1
ATOM 2762 C CA . GLY A 1 348 ? 0.563 1.497 26.379 1.00 28.75 348 GLY A CA 1
ATOM 2763 C C . GLY A 1 348 ? 0.864 0.660 25.157 1.00 28.75 348 GLY A C 1
ATOM 2764 O O . GLY A 1 348 ? 0.462 0.999 24.049 1.00 28.75 348 GLY A O 1
ATOM 2765 N N . VAL A 1 349 ? 1.584 -0.435 25.362 1.00 30.52 349 VAL A N 1
ATOM 2766 C CA . VAL A 1 349 ? 1.485 -1.625 24.519 1.00 30.52 349 VAL A CA 1
ATOM 2767 C C . VAL A 1 349 ? 0.045 -1.746 24.005 1.00 30.52 349 VAL A C 1
ATOM 2769 O O . VAL A 1 349 ? -0.882 -1.824 24.814 1.00 30.52 349 VAL A O 1
ATOM 2772 N N . VAL A 1 350 ? -0.158 -1.752 22.686 1.00 32.38 350 VAL A N 1
ATOM 2773 C CA . VAL A 1 350 ? -1.468 -2.092 22.124 1.00 32.38 350 VAL A CA 1
ATOM 2774 C C . VAL A 1 350 ? -1.652 -3.590 22.341 1.00 32.38 350 VAL A C 1
ATOM 2776 O O . VAL A 1 350 ? -1.233 -4.416 21.539 1.00 32.38 350 VAL A O 1
ATOM 2779 N N . SER A 1 351 ? -2.226 -3.956 23.485 1.00 29.12 351 SER A N 1
ATOM 2780 C CA . SER A 1 351 ? -2.734 -5.302 23.703 1.00 29.12 351 SER A CA 1
ATOM 2781 C C . SER A 1 351 ? -4.126 -5.364 23.085 1.00 29.12 351 SER A C 1
ATOM 2783 O O . SER A 1 351 ? -5.111 -4.980 23.713 1.00 29.12 351 SER A O 1
ATOM 2785 N N . LEU A 1 352 ? -4.214 -5.846 21.845 1.00 30.53 352 LEU A N 1
ATOM 2786 C CA . LEU A 1 352 ? -5.472 -6.361 21.313 1.00 30.53 352 LEU A CA 1
ATOM 2787 C C . LEU A 1 352 ? -5.743 -7.679 22.052 1.00 30.53 352 LEU A C 1
ATOM 2789 O O . LEU A 1 352 ? -5.182 -8.718 21.727 1.00 30.53 352 LEU A O 1
ATOM 2793 N N . ARG A 1 353 ? -6.517 -7.623 23.140 1.00 24.78 353 ARG A N 1
ATOM 2794 C CA . ARG A 1 353 ? -6.974 -8.817 23.864 1.00 24.78 353 ARG A CA 1
ATOM 2795 C C . ARG A 1 353 ? -8.374 -9.183 23.397 1.00 24.78 353 ARG A C 1
ATOM 2797 O O . ARG A 1 353 ? -9.303 -8.410 23.618 1.00 24.78 353 ARG A O 1
ATOM 2804 N N . TYR A 1 354 ? -8.544 -10.410 22.911 1.00 27.16 354 TYR A N 1
ATOM 2805 C CA . TYR A 1 354 ? -9.793 -11.139 23.100 1.00 27.16 354 TYR A CA 1
ATOM 2806 C C . TYR A 1 354 ? -9.523 -12.597 23.510 1.00 27.16 354 TYR A C 1
ATOM 2808 O O . TYR A 1 354 ? -8.549 -13.202 23.079 1.00 27.16 354 TYR A O 1
ATOM 2816 N N . TYR A 1 355 ? -10.366 -13.133 24.395 1.00 26.22 355 TYR A N 1
ATOM 2817 C CA . TYR A 1 355 ? -10.366 -14.524 24.885 1.00 26.22 355 TYR A CA 1
ATOM 2818 C C . TYR A 1 355 ? -11.591 -15.243 24.282 1.00 26.22 355 TYR A C 1
ATOM 2820 O O . TYR A 1 355 ? -12.615 -14.569 24.164 1.00 26.22 355 TYR A O 1
ATOM 2828 N N . PRO A 1 356 ? -11.592 -16.565 23.970 1.00 30.86 356 PRO A N 1
ATOM 2829 C CA . PRO A 1 356 ? -10.934 -17.633 24.728 1.00 30.86 356 PRO A CA 1
ATOM 2830 C C . PRO A 1 356 ? -10.417 -18.817 23.864 1.00 30.86 356 PRO A C 1
ATOM 2832 O O . PRO A 1 356 ? -10.610 -19.969 24.247 1.00 30.86 356 PRO A O 1
ATOM 2835 N N . ASN A 1 357 ? -9.787 -18.576 22.707 1.00 31.42 357 ASN A N 1
ATOM 2836 C CA . ASN A 1 357 ? -9.086 -19.643 21.975 1.00 31.42 357 ASN A CA 1
ATOM 2837 C C . ASN A 1 357 ? -7.631 -19.204 21.667 1.00 31.42 357 ASN A C 1
ATOM 2839 O O . ASN A 1 357 ? -7.459 -18.229 20.941 1.00 31.42 357 ASN A O 1
ATOM 2843 N N . PRO A 1 358 ? -6.605 -19.823 22.290 1.00 32.75 358 PRO A N 1
ATOM 2844 C CA . PRO A 1 358 ? -5.307 -19.189 22.574 1.00 32.75 358 PRO A CA 1
ATOM 2845 C C . PRO A 1 358 ? -4.205 -19.293 21.502 1.00 32.75 358 PRO A C 1
ATOM 2847 O O . PRO A 1 358 ? -3.121 -18.768 21.738 1.00 32.75 358 PRO A O 1
ATOM 2850 N N . ASP A 1 359 ? -4.440 -19.904 20.342 1.00 31.56 359 ASP A N 1
ATOM 2851 C CA . ASP A 1 359 ? -3.387 -20.064 19.330 1.00 31.56 359 ASP A CA 1
ATOM 2852 C C . ASP A 1 359 ? -3.565 -19.069 18.176 1.00 31.56 359 ASP A C 1
ATOM 2854 O O . ASP A 1 359 ? -4.124 -19.461 17.180 1.00 31.56 359 ASP A O 1
ATOM 2858 N N . LEU A 1 360 ? -3.029 -17.846 18.235 1.00 32.25 360 LEU A N 1
ATOM 2859 C CA . LEU A 1 360 ? -2.891 -16.884 17.107 1.00 32.25 360 LEU A CA 1
ATOM 2860 C C . LEU A 1 360 ? -4.042 -15.871 16.918 1.00 32.25 360 LEU A C 1
ATOM 2862 O O . LEU A 1 360 ? -5.038 -16.115 16.245 1.00 32.25 360 LEU A O 1
ATOM 2866 N N . ASP A 1 361 ? -3.862 -14.710 17.547 1.00 32.12 361 ASP A N 1
ATOM 2867 C CA . ASP A 1 361 ? -3.728 -13.410 16.867 1.00 32.12 361 ASP A CA 1
ATOM 2868 C C . ASP A 1 361 ? -3.263 -12.402 17.915 1.00 32.12 361 ASP A C 1
ATOM 2870 O O . ASP A 1 361 ? -3.984 -11.512 18.370 1.00 32.12 361 ASP A O 1
ATOM 2874 N N . VAL A 1 362 ? -2.026 -12.607 18.369 1.00 31.27 362 VAL A N 1
ATOM 2875 C CA . VAL A 1 362 ? -1.355 -11.646 19.230 1.00 31.27 362 VAL A CA 1
ATOM 2876 C C . VAL A 1 362 ? -0.131 -11.132 18.506 1.00 31.27 362 VAL A C 1
ATOM 2878 O O . VAL A 1 362 ? 0.874 -11.827 18.404 1.00 31.27 362 VAL A O 1
ATOM 2881 N N . ILE A 1 363 ? -0.189 -9.884 18.047 1.00 32.34 363 ILE A N 1
ATOM 2882 C CA . ILE A 1 363 ? 1.042 -9.150 17.782 1.00 32.34 363 ILE A CA 1
ATOM 2883 C C . ILE A 1 363 ? 1.498 -8.599 19.122 1.00 32.34 363 ILE A C 1
ATOM 2885 O O . ILE A 1 363 ? 1.048 -7.549 19.585 1.00 32.34 363 ILE A O 1
ATOM 2889 N N . TYR A 1 364 ? 2.365 -9.356 19.783 1.00 30.72 364 TYR A N 1
ATOM 2890 C CA . TYR A 1 364 ? 3.103 -8.826 20.912 1.00 30.72 364 TYR A CA 1
ATOM 2891 C C . TYR A 1 364 ? 4.134 -7.844 20.358 1.00 30.72 364 TYR A C 1
ATOM 2893 O O . TYR A 1 364 ? 5.070 -8.214 19.650 1.00 30.72 364 TYR A O 1
ATOM 2901 N N . LEU A 1 365 ? 3.934 -6.569 20.671 1.00 35.00 365 LEU A N 1
ATOM 2902 C CA . LEU A 1 365 ? 4.984 -5.574 20.562 1.00 35.00 365 LEU A CA 1
ATOM 2903 C C . LEU A 1 365 ? 5.942 -5.786 21.743 1.00 35.00 365 LEU A C 1
ATOM 2905 O O . LEU A 1 365 ? 5.549 -5.570 22.890 1.00 35.00 365 LEU A O 1
ATOM 2909 N N . THR A 1 366 ? 7.185 -6.213 21.498 1.00 36.31 366 THR A N 1
ATOM 2910 C CA . THR A 1 366 ? 8.245 -6.185 22.536 1.00 36.31 366 THR A CA 1
ATOM 2911 C C . THR A 1 366 ? 8.784 -4.779 22.779 1.00 36.31 366 THR A C 1
ATOM 2913 O O . THR A 1 366 ? 9.442 -4.536 23.786 1.00 36.31 366 THR A O 1
ATOM 2916 N N . GLY A 1 367 ? 8.450 -3.866 21.868 1.00 38.47 367 GLY A N 1
ATOM 2917 C CA . GLY A 1 367 ? 8.693 -2.432 21.889 1.00 38.47 367 GLY A CA 1
ATOM 2918 C C . GLY A 1 367 ? 7.846 -1.762 20.803 1.00 38.47 367 GLY A C 1
ATOM 2919 O O . GLY A 1 367 ? 7.161 -2.442 20.041 1.00 38.47 367 GLY A O 1
ATOM 2920 N N . ARG A 1 368 ? 7.872 -0.430 20.690 1.00 47.28 368 ARG A N 1
ATOM 2921 C CA . ARG A 1 368 ? 7.047 0.308 19.704 1.00 47.28 368 ARG A CA 1
ATOM 2922 C C . ARG A 1 368 ? 7.330 -0.051 18.239 1.00 47.28 368 ARG A C 1
ATOM 2924 O O . ARG A 1 368 ? 6.501 0.257 17.387 1.00 47.28 368 ARG A O 1
ATOM 2931 N N . SER A 1 369 ? 8.478 -0.680 17.977 1.00 40.47 369 SER A N 1
ATOM 2932 C CA . SER A 1 369 ? 9.062 -0.865 16.648 1.00 40.47 369 SER A CA 1
ATOM 2933 C C . SER A 1 369 ? 9.185 -2.327 16.185 1.00 40.47 369 SER A C 1
ATOM 2935 O O . SER A 1 369 ? 9.744 -2.572 15.120 1.00 40.47 369 SER A O 1
ATOM 2937 N N . LYS A 1 370 ? 8.728 -3.323 16.969 1.00 42.84 370 LYS A N 1
ATOM 2938 C CA . LYS A 1 370 ? 8.985 -4.745 16.657 1.00 42.84 370 LYS A CA 1
ATOM 2939 C C . LYS A 1 370 ? 7.829 -5.673 17.007 1.00 42.84 370 LYS A C 1
ATOM 2941 O O . LYS A 1 370 ? 7.341 -5.674 18.134 1.00 42.84 370 LYS A O 1
ATOM 2946 N N . ILE A 1 371 ? 7.466 -6.507 16.037 1.00 39.53 371 ILE A N 1
ATOM 2947 C CA . ILE A 1 371 ? 6.615 -7.693 16.191 1.00 39.53 371 ILE A CA 1
ATOM 2948 C C . ILE A 1 371 ? 7.493 -8.829 16.747 1.00 39.53 371 ILE A C 1
ATOM 2950 O O . ILE A 1 371 ? 8.586 -9.050 16.225 1.00 39.53 371 ILE A O 1
ATOM 2954 N N . THR A 1 372 ? 7.054 -9.571 17.769 1.00 35.03 372 THR A N 1
ATOM 2955 C CA . THR A 1 372 ? 7.578 -10.935 17.995 1.00 35.03 372 THR A CA 1
ATOM 2956 C C . THR A 1 372 ? 6.732 -11.964 17.268 1.00 35.03 372 THR A C 1
ATOM 2958 O O . THR A 1 372 ? 5.508 -11.921 17.388 1.00 35.03 372 THR A O 1
ATOM 2961 N N . ASN A 1 373 ? 7.412 -12.883 16.576 1.00 35.91 373 ASN A N 1
ATOM 2962 C CA . ASN A 1 373 ? 6.855 -14.172 16.160 1.00 35.91 373 ASN A CA 1
ATOM 2963 C C . ASN A 1 373 ? 6.524 -15.043 17.371 1.00 35.91 373 ASN A C 1
ATOM 2965 O O . ASN A 1 373 ? 7.339 -15.035 18.329 1.00 35.91 373 ASN A O 1
#

Radius of gyration: 21.99 Å; chains: 1; bounding box: 62×50×60 Å

Organism: Selenomonas ruminantium (NCBI:txid971)